Protein AF-A0A7C3BUX9-F1 (afdb_monomer_lite)

Secondary structure (DSSP, 8-state):
-PPP------PPPBPHHHHHHHHHHHHTT---HHHHHHHHHHHHHHHHHHHHHHTTEEE-TTT--EEEPPS-TT--EE-TTT--EE-HHHHHHHHTTTT----S---HHHHHHHHHGGG--SHHHHHHHHHHHHHHHHTTEETTEESSSS-THHHHBSS-HHHHHHHHHHGGG-TT--HHHHHHHHHHHHHHHHHH-THHHHHHHHHHHHHTS-HHHHHHHHHHHHTT-HHHHHHHHHHHHHHHHHHHTT-SS-HHHHHHHHHHHHHHHHHHS--

Structure (mmCIF, N/CA/C/O backbone):
data_AF-A0A7C3BUX9-F1
#
_entry.id   AF-A0A7C3BUX9-F1
#
loop_
_atom_site.group_PDB
_atom_site.id
_atom_site.type_symbol
_atom_site.label_atom_id
_atom_site.label_alt_id
_atom_site.label_comp_id
_atom_site.label_asym_id
_atom_site.label_entity_id
_atom_site.label_seq_id
_atom_site.pdbx_PDB_ins_code
_atom_site.Cartn_x
_atom_site.Cartn_y
_atom_site.Cartn_z
_atom_site.occupancy
_atom_site.B_iso_or_equiv
_atom_site.auth_seq_id
_atom_site.auth_comp_id
_atom_site.auth_asym_id
_atom_site.auth_atom_id
_atom_site.pdbx_PDB_model_num
ATOM 1 N N . MET A 1 1 ? 2.906 4.512 38.603 1.00 35.94 1 MET A N 1
ATOM 2 C CA . MET A 1 1 ? 3.157 3.652 37.431 1.00 35.94 1 MET A CA 1
ATOM 3 C C . MET A 1 1 ? 2.003 3.899 36.485 1.00 35.94 1 MET A C 1
ATOM 5 O O . MET A 1 1 ? 0.894 3.512 36.812 1.00 35.94 1 MET A O 1
ATOM 9 N N . THR A 1 2 ? 2.212 4.679 35.429 1.00 40.25 2 THR A N 1
ATOM 10 C CA . THR A 1 2 ? 1.206 4.857 34.376 1.00 40.25 2 THR A CA 1
ATOM 11 C C . THR A 1 2 ? 1.086 3.532 33.636 1.00 40.25 2 THR A C 1
ATOM 13 O O . THR A 1 2 ? 2.095 3.037 33.130 1.00 40.25 2 THR A O 1
ATOM 16 N N . GLU A 1 3 ? -0.102 2.927 33.650 1.00 43.47 3 GLU A N 1
ATOM 17 C CA . GLU A 1 3 ? -0.406 1.779 32.793 1.00 43.47 3 GLU A CA 1
ATOM 18 C C . GLU A 1 3 ? -0.038 2.124 31.344 1.00 43.47 3 GLU A C 1
ATOM 20 O O . GLU A 1 3 ? -0.238 3.270 30.925 1.00 43.47 3 GLU A O 1
ATOM 25 N N . PRO A 1 4 ? 0.566 1.189 30.591 1.00 51.38 4 PRO A N 1
ATOM 26 C CA . PRO A 1 4 ? 0.885 1.431 29.197 1.00 51.38 4 PRO A CA 1
ATOM 27 C C . PRO A 1 4 ? -0.418 1.718 28.454 1.00 51.38 4 PRO A C 1
ATOM 29 O O . PRO A 1 4 ? -1.304 0.875 28.387 1.00 51.38 4 PRO A O 1
ATOM 32 N N . GLU A 1 5 ? -0.540 2.927 27.916 1.00 62.69 5 GLU A N 1
ATOM 33 C CA . GLU A 1 5 ? -1.679 3.324 27.101 1.00 62.69 5 GLU A CA 1
ATOM 34 C C . GLU A 1 5 ? -1.642 2.475 25.821 1.00 62.69 5 GLU A C 1
ATOM 36 O O . GLU A 1 5 ? -0.780 2.657 24.954 1.00 62.69 5 GLU A O 1
ATOM 41 N N . ILE A 1 6 ? -2.506 1.462 25.737 1.00 64.94 6 ILE A N 1
ATOM 42 C CA . ILE A 1 6 ? -2.524 0.528 24.613 1.00 64.94 6 ILE A CA 1
ATOM 43 C C . ILE A 1 6 ? -2.993 1.267 23.364 1.00 64.94 6 ILE A C 1
ATOM 45 O O . ILE A 1 6 ? -4.178 1.501 23.125 1.00 64.94 6 ILE A O 1
ATOM 49 N N . GLN A 1 7 ? -2.015 1.671 22.559 1.00 78.88 7 GLN A N 1
ATOM 50 C CA . GLN A 1 7 ? -2.241 2.465 21.369 1.00 78.88 7 GLN A CA 1
ATOM 51 C C . GLN A 1 7 ? -2.527 1.558 20.173 1.00 78.88 7 GLN A C 1
ATOM 53 O O . GLN A 1 7 ? -1.701 0.729 19.790 1.00 78.88 7 GLN A O 1
ATOM 58 N N . ILE A 1 8 ? -3.674 1.763 19.527 1.00 85.62 8 ILE A N 1
ATOM 59 C CA . ILE A 1 8 ? -3.989 1.137 18.240 1.00 85.62 8 ILE A CA 1
ATOM 60 C C . ILE A 1 8 ? -2.965 1.619 17.207 1.00 85.62 8 ILE A C 1
ATOM 62 O O . ILE A 1 8 ? -2.910 2.807 16.856 1.00 85.62 8 ILE A O 1
ATOM 66 N N . LYS A 1 9 ? -2.132 0.691 16.732 1.00 88.25 9 LYS A N 1
ATOM 67 C CA . LYS A 1 9 ? -1.099 0.951 15.729 1.00 88.25 9 LYS A CA 1
ATOM 68 C C . LYS A 1 9 ? -1.607 0.563 14.350 1.00 88.25 9 LYS A C 1
ATOM 70 O O . LYS A 1 9 ? -2.232 -0.474 14.177 1.00 88.25 9 LYS A O 1
ATOM 75 N N . TRP A 1 10 ? -1.294 1.413 13.382 1.00 91.56 10 TRP A N 1
ATOM 76 C CA . TRP A 1 10 ? -1.581 1.185 11.974 1.00 91.56 10 TRP A CA 1
ATOM 77 C C . TRP A 1 10 ? -0.274 1.218 11.199 1.00 91.56 10 TRP A C 1
ATOM 79 O O . TRP A 1 10 ? 0.634 1.976 11.556 1.00 91.56 10 TRP A O 1
ATOM 89 N N . SER A 1 11 ? -0.202 0.436 10.133 1.00 94.38 11 SER A N 1
ATOM 90 C CA . SER A 1 11 ? 0.982 0.304 9.293 1.00 94.38 11 SER A CA 1
ATOM 91 C C . SER A 1 11 ? 1.332 1.647 8.655 1.00 94.38 11 SER A C 1
ATOM 93 O O . SER A 1 11 ? 0.427 2.322 8.145 1.00 94.38 11 SER A O 1
ATOM 95 N N . PRO A 1 12 ? 2.604 2.081 8.682 1.00 94.88 12 PRO A N 1
ATOM 96 C CA . PRO A 1 12 ? 3.005 3.326 8.044 1.00 94.88 12 PRO A CA 1
ATOM 97 C C . PRO A 1 12 ? 2.880 3.226 6.518 1.00 94.88 12 PRO A C 1
ATOM 99 O O . PRO A 1 12 ? 2.704 2.151 5.945 1.00 94.88 12 PRO A O 1
ATOM 102 N N . ARG A 1 13 ? 2.958 4.381 5.857 1.00 94.94 13 ARG A N 1
ATOM 103 C CA . ARG A 1 13 ? 3.135 4.445 4.403 1.00 94.94 13 ARG A CA 1
ATOM 104 C C . ARG A 1 13 ? 4.607 4.196 4.077 1.00 94.94 13 ARG A C 1
ATOM 106 O O . ARG A 1 13 ? 5.468 4.444 4.914 1.00 94.94 13 ARG A O 1
ATOM 113 N N . VAL A 1 14 ? 4.888 3.724 2.871 1.00 95.81 14 VAL A N 1
ATOM 114 C CA . VAL A 1 14 ? 6.261 3.534 2.392 1.00 95.81 14 VAL A CA 1
ATOM 115 C C . VAL A 1 14 ? 6.801 4.872 1.896 1.00 95.81 14 VAL A C 1
ATOM 117 O O . VAL A 1 14 ? 6.093 5.615 1.207 1.00 95.81 14 VAL A O 1
ATOM 120 N N . SER A 1 15 ? 8.042 5.198 2.255 1.00 95.31 15 SER A N 1
ATOM 121 C CA . SER A 1 15 ? 8.682 6.429 1.794 1.00 95.31 15 SER A CA 1
ATOM 122 C C . SER A 1 15 ? 8.943 6.388 0.285 1.00 95.31 15 SER A C 1
ATOM 124 O O . SER A 1 15 ? 9.145 5.326 -0.312 1.00 95.31 15 SER A O 1
ATOM 126 N N . ARG A 1 16 ? 8.936 7.560 -0.355 1.00 92.06 16 ARG A N 1
ATOM 127 C CA . ARG A 1 16 ? 9.182 7.676 -1.805 1.00 92.06 16 ARG A CA 1
ATOM 128 C C . ARG A 1 16 ? 10.616 7.294 -2.147 1.00 92.06 16 ARG A C 1
ATOM 130 O O . ARG A 1 16 ? 10.856 6.650 -3.159 1.00 92.06 16 ARG A O 1
ATOM 137 N N . GLU A 1 17 ? 11.542 7.649 -1.267 1.00 90.75 17 GLU A N 1
ATOM 138 C CA . GLU A 1 17 ? 12.968 7.365 -1.368 1.00 90.75 17 GLU A CA 1
ATOM 139 C C . GLU A 1 17 ? 13.215 5.853 -1.385 1.00 90.75 17 GLU A C 1
ATOM 141 O O . GLU A 1 17 ? 13.969 5.369 -2.222 1.00 90.75 17 GLU A O 1
ATOM 146 N N . LYS A 1 18 ? 12.498 5.094 -0.543 1.00 94.31 18 LYS A N 1
ATOM 147 C CA . LYS A 1 18 ? 12.599 3.631 -0.491 1.00 94.31 18 LYS A CA 1
ATOM 148 C C . LYS A 1 18 ? 12.063 2.960 -1.755 1.00 94.31 18 LYS A C 1
ATOM 150 O O . LYS A 1 18 ? 12.672 2.029 -2.271 1.00 94.31 18 LYS A O 1
ATOM 155 N N . ILE A 1 19 ? 10.941 3.451 -2.282 1.00 92.19 19 ILE A N 1
ATOM 156 C CA . ILE A 1 19 ? 10.395 2.964 -3.558 1.00 92.19 19 ILE A CA 1
ATOM 157 C C . ILE A 1 19 ? 11.354 3.302 -4.707 1.00 92.19 19 ILE A C 1
ATOM 159 O O . ILE A 1 19 ? 11.589 2.466 -5.571 1.00 92.19 19 ILE A O 1
ATOM 163 N N . LEU A 1 20 ? 11.939 4.501 -4.723 1.00 88.25 20 LEU A N 1
ATOM 164 C CA . LEU A 1 20 ? 12.910 4.881 -5.748 1.00 88.25 20 LEU A CA 1
ATOM 165 C C . LEU A 1 20 ? 14.159 3.992 -5.703 1.00 88.25 20 LEU A C 1
ATOM 167 O O . LEU A 1 20 ? 14.583 3.483 -6.738 1.00 88.25 20 LEU A O 1
ATOM 171 N N . GLU A 1 21 ? 14.716 3.774 -4.510 1.00 89.94 21 GLU A N 1
ATOM 172 C CA . GLU A 1 21 ? 15.868 2.898 -4.294 1.00 89.94 21 GLU A CA 1
ATOM 173 C C . GLU A 1 21 ? 15.598 1.478 -4.806 1.00 89.94 21 GLU A C 1
ATOM 175 O O . GLU A 1 21 ? 16.424 0.914 -5.527 1.00 89.94 21 GLU A O 1
ATOM 180 N N . LEU A 1 22 ? 14.418 0.935 -4.494 1.00 92.06 22 LEU A N 1
ATOM 181 C CA . LEU A 1 22 ? 13.973 -0.376 -4.956 1.00 92.06 22 LEU A CA 1
ATOM 182 C C . LEU A 1 22 ? 14.008 -0.477 -6.486 1.00 92.06 22 LEU A C 1
ATOM 184 O O . LEU A 1 22 ? 14.603 -1.402 -7.038 1.00 92.06 22 LEU A O 1
ATOM 188 N N . TYR A 1 23 ? 13.396 0.487 -7.176 1.00 87.25 23 TYR A N 1
ATOM 189 C CA . TYR A 1 23 ? 13.326 0.485 -8.638 1.00 87.25 23 TYR A CA 1
ATOM 190 C C . TYR A 1 23 ? 14.708 0.680 -9.278 1.00 87.25 23 TYR A C 1
ATOM 192 O O . TYR A 1 23 ? 15.020 0.006 -10.258 1.00 87.25 23 TYR A O 1
ATOM 200 N N . ILE A 1 24 ? 15.557 1.542 -8.708 1.00 84.19 24 ILE A N 1
ATOM 201 C CA . ILE A 1 24 ? 16.941 1.743 -9.160 1.00 84.19 24 ILE A CA 1
ATOM 202 C C . ILE A 1 24 ? 17.746 0.442 -9.062 1.00 84.19 24 ILE A C 1
ATOM 204 O O . ILE A 1 24 ? 18.379 0.034 -10.039 1.00 84.19 24 ILE A O 1
ATOM 208 N N . LYS A 1 25 ? 17.706 -0.229 -7.903 1.00 85.88 25 LYS A N 1
ATOM 209 C CA . LYS A 1 25 ? 18.433 -1.485 -7.677 1.00 85.88 25 LYS A CA 1
ATOM 210 C C . LYS A 1 25 ? 17.990 -2.559 -8.669 1.00 85.88 25 LYS A C 1
ATOM 212 O O . LYS A 1 25 ? 18.836 -3.102 -9.381 1.00 85.88 25 LYS A O 1
ATOM 217 N N . VAL A 1 26 ? 16.683 -2.771 -8.818 1.00 83.88 26 VAL A N 1
ATOM 218 C CA . VAL A 1 26 ? 16.142 -3.774 -9.750 1.00 83.88 26 VAL A CA 1
ATOM 219 C C . VAL A 1 26 ? 16.500 -3.459 -11.206 1.00 83.88 26 VAL A C 1
ATOM 221 O O . VAL A 1 26 ? 16.911 -4.364 -11.933 1.00 83.88 26 VAL A O 1
ATOM 224 N N . ALA A 1 27 ? 16.414 -2.194 -11.635 1.00 79.69 27 ALA A N 1
ATOM 225 C CA . ALA A 1 27 ? 16.785 -1.793 -12.996 1.00 79.69 27 ALA A CA 1
ATOM 226 C C . ALA A 1 27 ? 18.275 -2.028 -13.288 1.00 79.69 27 ALA A C 1
ATOM 228 O O . ALA A 1 27 ? 18.619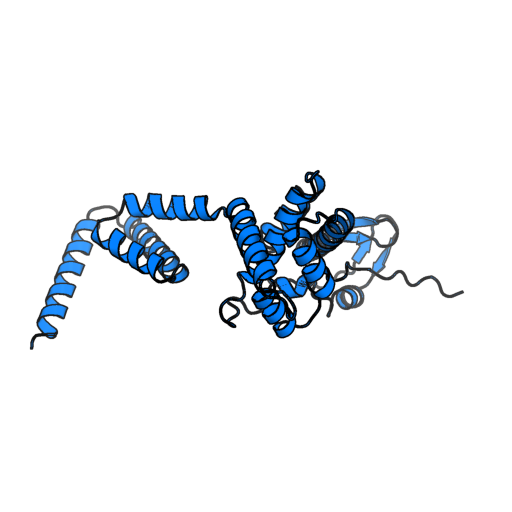 -2.503 -14.366 1.00 79.69 27 ALA A O 1
ATOM 229 N N . SER A 1 28 ? 19.146 -1.798 -12.301 1.00 80.50 28 SER A N 1
ATOM 230 C CA . SER A 1 28 ? 20.584 -2.091 -12.400 1.00 80.50 28 SER A CA 1
ATOM 231 C C . SER A 1 28 ? 20.941 -3.589 -12.364 1.00 80.50 28 SER A C 1
ATOM 233 O O . SER A 1 28 ? 22.119 -3.944 -12.355 1.00 80.50 28 SER A O 1
ATOM 235 N N . GLY A 1 29 ? 19.947 -4.485 -12.320 1.00 80.44 29 GLY A N 1
ATOM 236 C CA . GLY A 1 29 ? 20.147 -5.933 -12.205 1.00 80.44 29 GLY A CA 1
ATOM 237 C C . GLY A 1 29 ? 20.461 -6.415 -10.785 1.00 80.44 29 GLY A C 1
ATOM 238 O O . GLY A 1 29 ? 20.717 -7.604 -10.589 1.00 80.44 29 GLY A O 1
ATOM 239 N N . ASN A 1 30 ? 20.421 -5.523 -9.791 1.00 84.69 30 ASN A N 1
ATOM 240 C CA . ASN A 1 30 ? 20.600 -5.862 -8.387 1.00 84.69 30 ASN A CA 1
ATOM 241 C C . ASN A 1 30 ? 19.245 -6.209 -7.745 1.00 84.69 30 ASN A C 1
ATOM 243 O O . ASN A 1 30 ? 18.454 -5.329 -7.403 1.00 84.69 30 ASN A O 1
ATOM 247 N N . ASN A 1 31 ? 18.979 -7.504 -7.573 1.00 82.81 31 ASN A N 1
ATOM 248 C CA . ASN A 1 31 ? 17.782 -7.990 -6.884 1.00 82.81 31 ASN A CA 1
ATOM 249 C C . ASN A 1 31 ? 18.019 -8.004 -5.369 1.00 82.81 31 ASN A C 1
ATOM 251 O O . ASN A 1 31 ? 18.244 -9.061 -4.787 1.00 82.81 31 ASN A O 1
ATOM 255 N N . ASP A 1 32 ? 17.988 -6.828 -4.747 1.00 93.31 32 ASP A N 1
ATOM 256 C CA . ASP A 1 32 ? 18.071 -6.684 -3.291 1.00 93.31 32 ASP A CA 1
ATOM 257 C C . ASP A 1 32 ? 16.823 -7.289 -2.627 1.00 93.31 32 ASP A C 1
ATOM 259 O O . ASP A 1 32 ? 15.781 -6.643 -2.506 1.00 93.31 32 ASP A O 1
ATOM 263 N N . GLU A 1 33 ? 16.913 -8.573 -2.270 1.00 95.06 33 GLU A N 1
ATOM 264 C CA . GLU A 1 33 ? 15.787 -9.349 -1.743 1.00 95.06 33 GLU A CA 1
ATOM 265 C C . GLU A 1 33 ? 15.262 -8.782 -0.423 1.00 95.06 33 GLU A C 1
ATOM 267 O O . GLU A 1 33 ? 14.056 -8.801 -0.193 1.00 95.06 33 GLU A O 1
ATOM 272 N N . GLU A 1 34 ? 16.142 -8.234 0.418 1.00 96.44 34 GLU A N 1
ATOM 273 C CA . GLU A 1 34 ? 15.760 -7.642 1.700 1.00 96.44 34 GLU A CA 1
ATOM 274 C C . GLU A 1 34 ? 14.913 -6.386 1.482 1.00 96.44 34 GLU A C 1
ATOM 276 O O . GLU A 1 34 ? 13.839 -6.252 2.071 1.00 96.44 34 GLU A O 1
ATOM 281 N N . LEU A 1 35 ? 15.341 -5.501 0.577 1.00 96.56 35 LEU A N 1
ATOM 282 C CA . LEU A 1 35 ? 14.578 -4.301 0.239 1.00 96.56 35 LEU A CA 1
ATOM 283 C C . LEU A 1 35 ? 13.238 -4.639 -0.436 1.00 96.56 35 LEU A C 1
ATOM 285 O O . LEU A 1 35 ? 12.218 -4.010 -0.139 1.00 96.56 35 LEU A O 1
ATOM 289 N N . ILE A 1 36 ? 13.225 -5.639 -1.325 1.00 96.12 36 ILE A N 1
ATOM 290 C CA . ILE A 1 36 ? 11.998 -6.139 -1.964 1.00 96.12 36 ILE A CA 1
ATOM 291 C C . ILE A 1 36 ? 11.025 -6.653 -0.900 1.00 96.12 36 ILE A C 1
ATOM 293 O O . ILE A 1 36 ? 9.847 -6.288 -0.913 1.00 96.12 36 ILE A O 1
ATOM 297 N N . ASP A 1 37 ? 11.508 -7.463 0.038 1.00 96.94 37 ASP A N 1
ATOM 298 C CA . ASP A 1 37 ? 10.696 -8.054 1.099 1.00 96.94 37 ASP A CA 1
ATOM 299 C C . ASP A 1 37 ? 10.186 -7.009 2.081 1.00 96.94 37 ASP A C 1
ATOM 301 O O . ASP A 1 37 ? 9.030 -7.078 2.510 1.00 96.94 37 ASP A O 1
ATOM 305 N N . GLU A 1 38 ? 11.004 -6.008 2.395 1.00 97.44 38 GLU A N 1
ATOM 306 C CA . GLU A 1 38 ? 10.606 -4.899 3.246 1.00 97.44 38 GLU A CA 1
ATOM 307 C C . GLU A 1 38 ? 9.463 -4.096 2.609 1.00 97.44 38 GLU A C 1
ATOM 309 O O . GLU A 1 38 ? 8.425 -3.877 3.243 1.00 97.44 38 GLU A O 1
ATOM 314 N N . VAL A 1 39 ? 9.611 -3.690 1.342 1.00 96.75 39 VAL A N 1
ATOM 315 C CA . VAL A 1 39 ? 8.579 -2.918 0.632 1.00 96.75 39 VAL A CA 1
ATOM 316 C C . VAL A 1 39 ? 7.316 -3.752 0.427 1.00 96.75 39 VAL A C 1
ATOM 318 O O . VAL A 1 39 ? 6.213 -3.258 0.681 1.00 96.75 39 VAL A O 1
ATOM 321 N N . ALA A 1 40 ? 7.455 -5.022 0.037 1.00 96.56 40 ALA A N 1
ATOM 322 C CA . ALA A 1 40 ? 6.328 -5.937 -0.112 1.00 96.56 40 ALA A CA 1
ATOM 323 C C . ALA A 1 40 ? 5.552 -6.094 1.201 1.00 96.56 40 ALA A C 1
ATOM 325 O O . ALA A 1 40 ? 4.327 -5.965 1.218 1.00 96.56 40 ALA A O 1
ATOM 326 N N . SER A 1 41 ? 6.261 -6.312 2.311 1.00 97.00 41 SER A N 1
ATOM 327 C CA . SER A 1 41 ? 5.661 -6.459 3.640 1.00 97.00 41 SER A CA 1
ATOM 328 C C . SER A 1 41 ? 4.967 -5.175 4.089 1.00 97.00 41 SER A C 1
ATOM 330 O O . SER A 1 41 ? 3.864 -5.219 4.637 1.00 97.00 41 SER A O 1
ATOM 332 N N . ALA A 1 42 ? 5.567 -4.013 3.828 1.00 97.00 42 ALA A N 1
ATOM 333 C CA . ALA A 1 42 ? 4.959 -2.731 4.160 1.00 97.00 42 ALA A CA 1
ATOM 334 C C . ALA A 1 42 ? 3.659 -2.495 3.370 1.00 97.00 42 ALA A C 1
ATOM 336 O O . ALA A 1 42 ? 2.640 -2.129 3.960 1.00 97.00 42 ALA A O 1
ATOM 337 N N . PHE A 1 43 ? 3.650 -2.776 2.063 1.00 95.56 43 PHE A N 1
ATOM 338 C CA . PHE A 1 43 ? 2.434 -2.719 1.246 1.00 95.56 43 PHE A CA 1
ATOM 339 C C . PHE A 1 43 ? 1.390 -3.756 1.660 1.00 95.56 43 PHE A C 1
ATOM 341 O O . PHE A 1 43 ? 0.206 -3.423 1.706 1.00 95.56 43 PHE A O 1
ATOM 348 N N . TYR A 1 44 ? 1.803 -4.969 2.028 1.00 96.19 44 TYR A N 1
ATOM 349 C CA . TYR A 1 44 ? 0.909 -6.021 2.514 1.00 96.19 44 TYR A CA 1
ATOM 350 C C . TYR A 1 44 ? 0.182 -5.601 3.787 1.00 96.19 44 TYR A C 1
ATOM 352 O O . TYR A 1 44 ? -1.049 -5.652 3.862 1.00 96.19 44 TYR A O 1
ATOM 360 N N . ASN A 1 45 ? 0.943 -5.142 4.782 1.00 95.19 45 ASN A N 1
ATOM 361 C CA . ASN A 1 45 ? 0.403 -4.692 6.059 1.00 95.19 45 ASN A CA 1
ATOM 362 C C . ASN A 1 45 ? -0.548 -3.510 5.844 1.00 95.19 45 ASN A C 1
ATOM 364 O O . ASN A 1 45 ? -1.635 -3.449 6.420 1.00 95.19 45 ASN A O 1
ATOM 368 N N . ARG A 1 46 ? -0.192 -2.615 4.918 1.00 93.75 46 ARG A N 1
ATOM 369 C CA . ARG A 1 46 ? -1.030 -1.478 4.565 1.00 93.75 46 ARG A CA 1
ATOM 370 C C . ARG A 1 46 ? -2.326 -1.874 3.855 1.00 93.75 46 ARG A C 1
ATOM 372 O O . ARG A 1 46 ? -3.381 -1.365 4.222 1.00 93.75 46 ARG A O 1
ATOM 379 N N . CYS A 1 47 ? -2.274 -2.786 2.885 1.00 92.12 47 CYS A N 1
ATOM 380 C CA . CYS A 1 47 ? -3.469 -3.340 2.241 1.00 92.12 47 CYS A CA 1
ATOM 381 C C . CYS A 1 47 ? -4.373 -4.022 3.269 1.00 92.12 47 CYS A C 1
ATOM 383 O O . CYS A 1 47 ? -5.581 -3.797 3.273 1.00 92.12 47 CYS A O 1
ATOM 385 N N . SER A 1 48 ? -3.780 -4.800 4.175 1.00 91.88 48 SER A N 1
ATOM 386 C CA . SER A 1 48 ? -4.497 -5.500 5.239 1.00 91.88 48 SER A CA 1
ATOM 387 C C . SER A 1 48 ? -5.242 -4.529 6.156 1.00 91.88 48 SER A C 1
ATOM 389 O O . SER A 1 48 ? -6.414 -4.752 6.452 1.00 91.88 48 SER A O 1
ATOM 391 N N . ASP A 1 49 ? -4.610 -3.422 6.555 1.00 91.44 49 ASP A N 1
ATOM 392 C CA . ASP A 1 49 ? -5.252 -2.382 7.368 1.00 91.44 49 ASP A CA 1
ATOM 393 C C . ASP A 1 49 ? -6.419 -1.705 6.641 1.00 91.44 49 ASP A C 1
ATOM 395 O O . ASP A 1 49 ? -7.479 -1.487 7.230 1.00 91.44 49 ASP A O 1
ATOM 399 N N . LEU A 1 50 ? -6.252 -1.399 5.352 1.00 89.12 50 LEU A N 1
ATOM 400 C CA . LEU A 1 50 ? -7.308 -0.799 4.536 1.00 89.12 50 LEU A CA 1
ATOM 401 C C . LEU A 1 50 ? -8.509 -1.750 4.395 1.00 89.12 50 LEU A C 1
ATOM 403 O O . LEU A 1 50 ? -9.645 -1.329 4.622 1.00 89.12 50 LEU A O 1
ATOM 407 N N . ILE A 1 51 ? -8.259 -3.033 4.099 1.00 88.44 51 ILE A N 1
ATOM 408 C CA . ILE A 1 51 ? -9.282 -4.090 4.017 1.00 88.44 51 ILE A CA 1
ATOM 409 C C . ILE A 1 51 ? -10.009 -4.243 5.349 1.00 88.44 51 ILE A C 1
ATOM 411 O O . ILE A 1 51 ? -11.238 -4.231 5.380 1.00 88.44 51 ILE A O 1
ATOM 415 N N . ARG A 1 52 ? -9.268 -4.315 6.457 1.00 88.25 52 ARG A N 1
ATOM 416 C CA . ARG A 1 52 ? -9.824 -4.389 7.813 1.00 88.25 52 ARG A CA 1
ATOM 417 C C . ARG A 1 52 ? -10.784 -3.241 8.103 1.00 88.25 52 ARG A C 1
ATOM 419 O O . ARG A 1 52 ? -11.906 -3.478 8.543 1.00 88.25 52 ARG A O 1
ATOM 426 N N . ILE A 1 53 ? -10.390 -2.006 7.798 1.00 86.94 53 ILE A N 1
ATOM 427 C CA . ILE A 1 53 ? -11.231 -0.825 8.032 1.00 86.94 53 ILE A CA 1
ATOM 428 C C . ILE A 1 53 ? -12.481 -0.842 7.148 1.00 86.94 53 ILE A C 1
ATOM 430 O O . ILE A 1 53 ? -13.578 -0.597 7.654 1.00 86.94 53 ILE A O 1
ATOM 434 N N . ALA A 1 54 ? -12.344 -1.153 5.858 1.00 84.56 54 ALA A N 1
ATOM 435 C CA . ALA A 1 54 ? -13.479 -1.193 4.936 1.00 84.56 54 ALA A CA 1
ATOM 436 C C . ALA A 1 54 ? -14.489 -2.293 5.294 1.00 84.56 54 ALA A C 1
ATOM 438 O O . ALA A 1 54 ? -15.696 -2.071 5.252 1.00 84.56 54 ALA A O 1
ATOM 439 N N . GLU A 1 55 ? -13.998 -3.463 5.707 1.00 85.69 55 GLU A N 1
ATOM 440 C CA . GLU A 1 55 ? -14.819 -4.601 6.131 1.00 85.69 55 GLU A CA 1
ATOM 441 C C . GLU A 1 55 ? -15.267 -4.509 7.595 1.00 85.69 55 GLU A C 1
ATOM 443 O O . GLU A 1 55 ? -15.947 -5.412 8.089 1.00 85.69 55 GLU A O 1
ATOM 448 N N . ARG A 1 56 ? -14.875 -3.440 8.303 1.00 85.44 56 ARG A N 1
ATOM 449 C CA . ARG A 1 56 ? -15.130 -3.240 9.737 1.00 85.44 56 ARG A CA 1
ATOM 450 C C . ARG A 1 56 ? -14.661 -4.420 10.592 1.00 85.44 56 ARG A C 1
ATOM 452 O O . ARG A 1 56 ? -15.299 -4.768 11.586 1.00 85.44 56 ARG A O 1
ATOM 459 N N . ARG A 1 57 ? -13.559 -5.052 10.186 1.00 87.75 57 ARG A N 1
ATOM 460 C CA . ARG A 1 57 ? -12.851 -6.086 10.941 1.00 87.75 57 ARG A CA 1
ATOM 461 C C . ARG A 1 57 ? -11.731 -5.431 11.726 1.00 87.75 57 ARG A C 1
ATOM 463 O O . ARG A 1 57 ? -10.809 -4.874 11.141 1.00 87.75 57 ARG A O 1
ATOM 470 N N . PHE A 1 58 ? -11.797 -5.515 13.044 1.00 86.50 58 PHE A N 1
ATOM 471 C CA . PHE A 1 58 ? -10.810 -4.910 13.927 1.00 86.50 58 PHE A CA 1
ATOM 472 C C . PHE A 1 58 ? -10.164 -5.980 14.792 1.00 86.50 58 PHE A C 1
ATOM 474 O O . PHE A 1 58 ? -10.835 -6.906 15.238 1.00 86.50 58 PHE A O 1
ATOM 481 N N . ALA A 1 59 ? -8.859 -5.852 15.012 1.00 87.81 59 ALA A N 1
ATOM 482 C CA . ALA A 1 59 ? -8.123 -6.709 15.925 1.00 87.81 59 ALA A CA 1
ATOM 483 C C . ALA A 1 59 ? -8.044 -6.031 17.294 1.00 87.81 59 ALA A C 1
ATOM 485 O O . ALA A 1 59 ? -7.663 -4.862 17.395 1.00 87.81 59 ALA A O 1
ATOM 486 N N . CYS A 1 60 ? -8.385 -6.767 18.347 1.00 88.56 60 CYS A N 1
ATOM 487 C CA . CYS A 1 60 ? -8.179 -6.312 19.713 1.00 88.56 60 CYS A CA 1
ATOM 488 C C . CYS A 1 60 ? -6.677 -6.077 19.958 1.00 88.56 60 CYS A C 1
ATOM 490 O O . CYS A 1 60 ? -5.887 -6.991 19.717 1.00 88.56 60 CYS A O 1
ATOM 492 N N . PRO A 1 61 ? -6.248 -4.916 20.476 1.00 89.00 61 PRO A N 1
ATOM 493 C CA . PRO A 1 61 ? -4.827 -4.661 20.684 1.00 89.00 61 PRO A CA 1
ATOM 494 C C . PRO A 1 61 ? -4.234 -5.473 21.851 1.00 89.00 61 PRO A C 1
ATOM 496 O O . PRO A 1 61 ? -3.036 -5.721 21.844 1.00 89.00 61 PRO A O 1
ATOM 499 N N . GLU A 1 62 ? -5.067 -5.939 22.794 1.00 89.81 62 GLU A N 1
ATOM 500 C CA . GLU A 1 62 ? -4.654 -6.818 23.906 1.00 89.81 62 GLU A CA 1
ATOM 501 C C . GLU A 1 62 ? -4.440 -8.279 23.499 1.00 89.81 62 GLU A C 1
ATOM 503 O O . GLU A 1 62 ? -3.393 -8.868 23.735 1.00 89.81 62 GLU A O 1
ATOM 508 N N . CYS A 1 63 ? -5.482 -8.905 22.944 1.00 90.62 63 CYS A N 1
ATOM 509 C CA . CYS A 1 63 ? -5.533 -10.356 22.751 1.00 90.62 63 CYS A CA 1
ATOM 510 C C . CYS A 1 63 ? -5.539 -10.776 21.280 1.00 90.62 63 CYS A C 1
ATOM 512 O O . CYS A 1 63 ? -5.679 -11.966 20.991 1.00 90.62 63 CYS A O 1
ATOM 514 N N . HIS A 1 64 ? -5.440 -9.803 20.369 1.00 89.31 64 HIS A N 1
ATOM 515 C CA . HIS A 1 64 ? -5.408 -9.974 18.914 1.00 89.31 64 HIS A CA 1
ATOM 516 C C . HIS A 1 64 ? -6.623 -10.679 18.303 1.00 89.31 64 HIS A C 1
ATOM 518 O O . HIS A 1 64 ? -6.603 -11.020 17.124 1.00 89.31 64 HIS A O 1
ATOM 524 N N . GLU A 1 65 ? -7.700 -10.850 19.072 1.00 90.38 65 GLU A N 1
ATOM 525 C CA . GLU A 1 65 ? -8.956 -11.391 18.564 1.00 90.38 65 GLU A CA 1
ATOM 526 C C . GLU A 1 65 ? -9.536 -10.450 17.504 1.00 90.38 65 GLU A C 1
ATOM 528 O O . GLU A 1 65 ? -9.708 -9.254 17.764 1.00 90.38 65 GLU A O 1
ATOM 533 N N . GLU A 1 66 ? -9.829 -10.983 16.317 1.00 88.50 66 GLU A N 1
ATOM 534 C CA . GLU A 1 66 ? -10.524 -10.233 15.276 1.00 88.50 66 GLU A CA 1
ATOM 535 C C . GLU A 1 66 ? -12.034 -10.264 15.524 1.00 88.50 66 GLU A C 1
ATOM 537 O O . GLU A 1 66 ? -12.632 -11.315 15.747 1.00 88.50 66 GLU A O 1
ATOM 542 N N . PHE A 1 67 ? -12.676 -9.105 15.437 1.00 86.06 67 PHE A N 1
ATOM 543 C CA . PHE A 1 67 ? -14.121 -8.982 15.569 1.00 86.06 67 PHE A CA 1
ATOM 544 C C . PHE A 1 67 ? -14.684 -8.003 14.540 1.00 86.06 67 PHE A C 1
ATOM 546 O O . PHE A 1 67 ? -14.001 -7.094 14.061 1.00 86.06 67 PHE A O 1
ATOM 553 N N . ARG A 1 68 ? -15.950 -8.211 14.166 1.00 84.81 68 ARG A N 1
ATOM 554 C CA . ARG A 1 68 ? -16.675 -7.332 13.243 1.00 84.81 68 ARG A CA 1
ATOM 555 C C . ARG A 1 68 ? -17.462 -6.290 14.019 1.00 84.81 68 ARG A C 1
ATOM 557 O O . ARG A 1 68 ? -18.217 -6.636 14.925 1.00 84.81 68 ARG A O 1
ATOM 564 N N . HIS A 1 69 ? -17.328 -5.030 13.628 1.00 78.88 69 HIS A N 1
ATOM 565 C CA . HIS A 1 69 ? -18.144 -3.946 14.167 1.00 78.88 69 HIS A CA 1
ATOM 566 C C . HIS A 1 69 ? -19.423 -3.768 13.331 1.00 78.88 69 HIS A C 1
ATOM 568 O O . HIS A 1 69 ? -19.342 -3.692 12.100 1.00 78.88 69 HIS A O 1
ATOM 574 N N . PRO A 1 70 ? -20.612 -3.728 13.961 1.00 72.88 70 PRO A N 1
ATOM 575 C CA . PRO A 1 70 ? -21.884 -3.642 13.248 1.00 72.88 70 PRO A CA 1
ATOM 576 C C . PRO A 1 70 ? -22.046 -2.315 12.488 1.00 72.88 70 PRO A C 1
ATOM 578 O O . PRO A 1 70 ? -21.406 -1.307 12.775 1.00 72.88 70 PRO A O 1
ATOM 581 N N . HIS A 1 71 ? -22.968 -2.268 11.522 1.00 63.75 71 HIS A N 1
ATOM 582 C CA . HIS A 1 71 ? -23.252 -1.068 10.718 1.00 63.75 71 HIS A CA 1
ATOM 583 C C . HIS A 1 71 ? -23.910 0.103 11.484 1.00 63.75 71 HIS A C 1
ATOM 585 O O . HIS A 1 71 ? -24.475 1.003 10.868 1.00 63.75 71 HIS A O 1
ATOM 591 N N . GLN A 1 72 ? -23.824 0.130 12.816 1.00 66.19 72 GLN A N 1
ATOM 592 C CA . GLN A 1 72 ? -24.482 1.124 13.659 1.00 66.19 72 GLN A CA 1
ATOM 593 C C . GLN A 1 72 ? -23.514 2.259 14.041 1.00 66.19 72 GLN A C 1
ATOM 595 O O . GLN A 1 72 ? -22.495 2.017 14.692 1.00 66.19 72 GLN A O 1
ATOM 600 N N . PRO A 1 73 ? -23.792 3.507 13.626 1.00 53.78 73 PRO A N 1
ATOM 601 C CA . PRO A 1 73 ? -22.937 4.653 13.904 1.00 53.78 73 PRO A CA 1
ATOM 602 C C . PRO A 1 73 ? -23.133 5.142 15.344 1.00 53.78 73 PRO A C 1
ATOM 604 O O . PRO A 1 73 ? -23.794 6.148 15.553 1.00 53.78 73 PRO A O 1
ATOM 607 N N . SER A 1 74 ? -22.588 4.423 16.327 1.00 57.41 74 SER A N 1
ATOM 608 C CA . SER A 1 74 ? -22.376 4.897 17.715 1.00 57.41 74 SER A CA 1
ATOM 609 C C . SER A 1 74 ? -21.921 3.795 18.670 1.00 57.41 74 SER A C 1
ATOM 611 O O . SER A 1 74 ? -21.677 4.090 19.834 1.00 57.41 74 SER A O 1
ATOM 613 N N . THR A 1 75 ? -21.881 2.528 18.251 1.00 71.06 75 THR A N 1
ATOM 614 C CA . THR A 1 75 ? -21.508 1.451 19.170 1.00 71.06 75 THR A CA 1
ATOM 615 C C . THR A 1 75 ? -20.011 1.488 19.431 1.00 71.06 75 THR A C 1
ATOM 617 O O . THR A 1 75 ? -19.212 1.555 18.496 1.00 71.06 75 THR A O 1
ATOM 620 N N . ASP A 1 76 ? -19.631 1.440 20.700 1.00 83.56 76 ASP A N 1
ATOM 621 C CA . ASP A 1 76 ? -18.241 1.287 21.102 1.00 83.56 76 ASP A CA 1
ATOM 622 C C . ASP A 1 76 ? -17.659 -0.025 20.560 1.00 83.56 76 ASP A C 1
ATOM 624 O O . ASP A 1 76 ? -18.381 -0.976 20.238 1.00 83.56 76 ASP A O 1
ATOM 628 N N . LEU A 1 77 ? -16.338 -0.081 20.438 1.00 86.12 77 LEU A N 1
ATOM 629 C CA . LEU A 1 77 ? -15.640 -1.318 20.114 1.00 86.12 77 LEU A CA 1
ATOM 630 C C . LEU A 1 77 ? -15.399 -2.065 21.418 1.00 86.12 77 LEU A C 1
ATOM 632 O O . LEU A 1 77 ? -14.668 -1.576 22.271 1.00 86.12 77 LEU A O 1
ATOM 636 N N . LEU A 1 78 ? -16.009 -3.240 21.555 1.00 88.56 78 LEU A N 1
ATOM 637 C CA . LEU A 1 78 ? -15.850 -4.125 22.704 1.00 88.56 78 LEU A CA 1
ATOM 638 C C . LEU A 1 78 ? -15.303 -5.474 22.241 1.00 88.56 78 LEU A C 1
ATOM 640 O O . LEU A 1 78 ? -15.883 -6.135 21.379 1.00 88.56 78 LEU A O 1
ATOM 644 N N . CYS A 1 79 ? -14.203 -5.902 22.849 1.00 89.25 79 CYS A N 1
ATOM 645 C CA . CYS A 1 79 ? -13.665 -7.237 22.671 1.00 89.25 79 CYS A CA 1
ATOM 646 C C . CYS A 1 79 ? -14.349 -8.216 23.632 1.00 89.25 79 CYS A C 1
ATOM 648 O O . CYS A 1 79 ? -14.142 -8.161 24.844 1.00 89.25 79 CYS A O 1
ATOM 650 N N . ASN A 1 80 ? -15.092 -9.183 23.091 1.00 89.38 80 ASN A N 1
ATOM 651 C CA . ASN A 1 80 ? -15.793 -10.198 23.889 1.00 89.38 80 ASN A CA 1
ATOM 652 C C . ASN A 1 80 ? -14.857 -11.189 24.611 1.00 89.38 80 ASN A C 1
ATOM 654 O O . ASN A 1 80 ? -15.315 -11.941 25.466 1.00 89.38 80 ASN A O 1
ATOM 658 N N . LYS A 1 81 ? -13.564 -11.220 24.262 1.00 92.31 81 LYS A N 1
ATOM 659 C CA . LYS A 1 81 ? -12.587 -12.171 24.815 1.00 92.31 81 LYS A CA 1
ATOM 660 C C . LYS A 1 81 ? -11.875 -11.645 26.057 1.00 92.31 81 LYS A C 1
ATOM 662 O O . LYS A 1 81 ? -11.758 -12.367 27.038 1.00 92.31 81 LYS A O 1
ATOM 667 N N . CYS A 1 82 ? -11.376 -10.411 26.007 1.00 92.44 82 CYS A N 1
ATOM 668 C CA . CYS A 1 82 ? -10.585 -9.822 27.093 1.00 92.44 82 CYS A CA 1
ATOM 669 C C . CYS A 1 82 ? -11.231 -8.581 27.721 1.00 92.44 82 CYS A C 1
ATOM 671 O O . CYS A 1 82 ? -10.658 -8.004 28.638 1.00 92.44 82 CYS A O 1
ATOM 673 N N . GLY A 1 83 ? -12.392 -8.144 27.221 1.00 90.25 83 GLY A N 1
ATOM 674 C CA . GLY A 1 83 ? -13.105 -6.976 27.738 1.00 90.25 83 GLY A CA 1
ATOM 675 C C . GLY A 1 83 ? -12.518 -5.627 27.324 1.00 90.25 83 GLY A C 1
ATOM 676 O O . GLY A 1 83 ? -13.021 -4.604 27.778 1.00 90.25 83 GLY A O 1
ATOM 677 N N . TRP A 1 84 ? -11.486 -5.598 26.466 1.00 91.44 84 TRP A N 1
ATOM 678 C CA . TRP A 1 84 ? -10.947 -4.341 25.940 1.00 91.44 84 TRP A CA 1
ATOM 679 C C . TRP A 1 84 ? -12.052 -3.532 25.263 1.00 91.44 84 TRP A C 1
ATOM 681 O O . TRP A 1 84 ? -12.839 -4.075 24.482 1.00 91.44 84 TRP A O 1
ATOM 691 N N . HIS A 1 85 ? -12.091 -2.240 25.561 1.00 90.31 85 HIS A N 1
ATOM 692 C CA . HIS A 1 85 ? -13.130 -1.329 25.114 1.00 90.31 85 HIS A CA 1
ATOM 693 C C . HIS A 1 85 ? -12.523 0.002 24.681 1.00 90.31 85 HIS A C 1
ATOM 695 O O . HIS A 1 85 ? -11.582 0.499 25.299 1.00 90.31 85 HIS A O 1
ATOM 701 N N . VAL A 1 86 ? -13.069 0.577 23.612 1.00 89.62 86 VAL A N 1
ATOM 702 C CA . VAL A 1 86 ? -12.792 1.956 23.212 1.00 89.62 86 VAL A CA 1
ATOM 703 C C . VAL A 1 86 ? -14.033 2.562 22.571 1.00 89.62 86 VAL A C 1
ATOM 705 O O . VAL A 1 86 ? -14.723 1.913 21.778 1.00 89.62 86 VAL A O 1
ATOM 708 N N . ASP A 1 87 ? -14.309 3.827 22.875 1.00 87.94 87 ASP A N 1
ATOM 709 C CA . ASP A 1 87 ? -15.397 4.536 22.217 1.00 87.94 87 ASP A CA 1
ATOM 710 C C . ASP A 1 87 ? -15.075 4.815 20.740 1.00 87.94 87 ASP A C 1
ATOM 712 O O . ASP A 1 87 ? -13.916 4.965 20.328 1.00 87.94 87 ASP A O 1
ATOM 716 N N . TRP A 1 88 ? -16.119 4.909 19.914 1.00 85.50 88 TRP A N 1
ATOM 717 C CA . TRP A 1 88 ? -15.951 5.083 18.469 1.00 85.50 88 TRP A CA 1
ATOM 718 C C . TRP A 1 88 ? -15.183 6.360 18.096 1.00 85.50 88 TRP A C 1
ATOM 720 O O . TRP A 1 88 ? -14.436 6.371 17.116 1.00 85.50 88 TRP A O 1
ATOM 730 N N . LYS A 1 89 ? -15.333 7.449 18.860 1.00 85.81 89 LYS A N 1
ATOM 731 C CA . LYS A 1 89 ? -14.662 8.725 18.574 1.00 85.81 89 LYS A CA 1
ATOM 732 C C . LYS A 1 89 ? -13.160 8.605 18.823 1.00 85.81 89 LYS A C 1
ATOM 734 O O . LYS A 1 89 ? -12.374 9.040 17.975 1.00 85.81 89 LYS A O 1
ATOM 739 N N . THR A 1 90 ? -12.766 7.989 19.934 1.00 88.44 90 THR A N 1
ATOM 740 C CA . THR A 1 90 ? -11.367 7.692 20.252 1.00 88.44 90 THR A CA 1
ATOM 741 C C . THR A 1 90 ? -10.776 6.749 19.213 1.00 88.44 90 THR A C 1
ATOM 743 O O . THR A 1 90 ? -9.736 7.067 18.635 1.00 88.44 90 THR A O 1
ATOM 746 N N . PHE A 1 91 ? -11.477 5.674 18.850 1.00 87.81 91 PHE A N 1
ATOM 747 C CA . PHE A 1 91 ? -11.041 4.779 17.778 1.00 87.81 91 PHE A CA 1
ATOM 748 C C . PHE A 1 91 ? -10.845 5.503 16.440 1.00 87.81 91 PHE A C 1
ATOM 750 O O . PHE A 1 91 ? -9.779 5.412 15.827 1.00 87.81 91 PHE A O 1
ATOM 757 N N . TYR A 1 92 ? -11.839 6.275 16.000 1.00 85.88 92 TYR A N 1
ATOM 758 C CA . TYR A 1 92 ? -11.788 7.009 14.739 1.00 85.88 92 TYR A CA 1
ATOM 759 C C . TYR A 1 92 ? -10.638 8.021 14.709 1.00 85.88 92 TYR A C 1
ATOM 761 O O . TYR A 1 92 ? -10.017 8.226 13.664 1.00 85.88 92 TYR A O 1
ATOM 769 N N . SER A 1 93 ? -10.290 8.618 15.854 1.00 88.31 93 SER A N 1
ATOM 770 C CA . SER A 1 93 ? -9.125 9.501 15.963 1.00 88.31 93 SER A CA 1
ATOM 771 C C . SER A 1 93 ? -7.808 8.791 15.623 1.00 88.31 93 SER A C 1
ATOM 773 O O . SER A 1 93 ? -6.910 9.417 15.063 1.00 88.31 93 SER A O 1
ATOM 775 N N . THR A 1 94 ? -7.718 7.475 15.856 1.00 88.81 94 THR A N 1
ATOM 776 C CA . THR A 1 94 ? -6.533 6.676 15.509 1.00 88.81 94 THR A CA 1
ATOM 777 C C . THR A 1 94 ? -6.382 6.456 14.005 1.00 88.81 94 THR A C 1
ATOM 779 O O . THR A 1 94 ? -5.267 6.204 13.557 1.00 88.81 94 THR A O 1
ATOM 782 N N . ILE A 1 95 ? -7.472 6.561 13.234 1.00 87.56 95 ILE A N 1
ATOM 783 C CA . ILE A 1 95 ? -7.517 6.396 11.771 1.00 87.56 95 ILE A CA 1
ATOM 784 C C . ILE A 1 95 ? -7.404 7.756 11.070 1.00 87.56 95 ILE A C 1
ATOM 786 O O . ILE A 1 95 ? -6.773 7.890 10.014 1.00 87.56 95 ILE A O 1
ATOM 790 N N . LYS A 1 96 ? -8.037 8.783 11.645 1.00 86.19 96 LYS A N 1
ATOM 791 C CA . LYS A 1 96 ? -8.113 10.130 11.080 1.00 86.19 96 LYS A CA 1
ATOM 792 C C . LYS A 1 96 ? -6.714 10.668 10.767 1.00 86.19 96 LYS A C 1
ATOM 794 O O . LYS A 1 96 ? -5.795 10.590 11.571 1.00 86.19 96 LYS A O 1
ATOM 799 N N . GLY A 1 97 ? -6.551 11.223 9.566 1.00 83.56 97 GLY A N 1
ATOM 800 C CA . GLY A 1 97 ? -5.277 11.789 9.104 1.00 83.56 97 GLY A CA 1
ATOM 801 C C . GLY A 1 97 ? -4.245 10.757 8.634 1.00 83.56 97 GLY A C 1
ATOM 802 O O . GLY A 1 97 ? -3.337 11.123 7.893 1.00 83.56 97 GLY A O 1
ATOM 803 N N . LYS A 1 98 ? -4.421 9.464 8.940 1.00 87.31 98 LYS A N 1
ATOM 804 C CA . LYS A 1 98 ? -3.476 8.405 8.551 1.00 87.31 98 LYS A CA 1
ATOM 805 C C . LYS A 1 98 ? -3.666 7.872 7.140 1.00 87.31 98 LYS A C 1
ATOM 807 O O . LYS A 1 98 ? -3.008 6.904 6.800 1.00 87.31 98 LYS A O 1
ATOM 812 N N . GLN A 1 99 ? -4.534 8.463 6.313 1.00 86.56 99 GLN A N 1
ATOM 813 C CA . GLN A 1 99 ? -4.794 7.988 4.941 1.00 86.56 99 GLN A CA 1
ATOM 814 C C . GLN A 1 99 ? -5.306 6.534 4.907 1.00 86.56 99 GLN A C 1
ATOM 816 O O . GLN A 1 99 ? -4.911 5.742 4.060 1.00 86.56 99 GLN A O 1
ATOM 821 N N . LEU A 1 100 ? -6.141 6.171 5.879 1.00 85.62 100 LEU A N 1
ATOM 822 C CA . LEU A 1 100 ? -6.710 4.827 6.040 1.00 85.62 100 LEU A CA 1
ATOM 823 C C . LEU A 1 100 ? -8.222 4.776 5.787 1.00 85.62 100 LEU A C 1
ATOM 825 O O . LEU A 1 100 ? -8.824 3.711 5.797 1.00 85.62 100 LEU A O 1
ATOM 829 N N . LEU A 1 101 ? -8.837 5.938 5.558 1.00 72.00 101 LEU A N 1
ATOM 830 C CA . LEU A 1 101 ? -10.227 6.037 5.136 1.00 72.00 101 LEU A CA 1
ATOM 831 C C . LEU A 1 101 ? -10.263 5.970 3.615 1.00 72.00 101 LEU A C 1
ATOM 833 O O . LEU A 1 101 ? -9.722 6.852 2.941 1.00 72.00 101 LEU A O 1
ATOM 837 N N . VAL A 1 102 ? -10.893 4.924 3.097 1.00 62.09 102 VAL A N 1
ATOM 838 C CA . VAL A 1 102 ? -11.127 4.739 1.669 1.00 62.09 102 VAL A CA 1
ATOM 839 C C . VAL A 1 102 ? -12.631 4.868 1.454 1.00 62.09 102 VAL A C 1
ATOM 841 O O . VAL A 1 102 ? -13.403 4.079 1.983 1.00 62.09 102 VAL A O 1
ATOM 844 N N . ASN A 1 103 ? -13.049 5.900 0.719 1.00 53.50 103 ASN A N 1
ATOM 845 C CA . ASN A 1 103 ? -14.439 6.056 0.256 1.00 53.50 103 ASN A CA 1
ATOM 846 C C . ASN A 1 103 ? -14.680 5.319 -1.072 1.00 53.50 103 ASN A C 1
ATOM 848 O O . ASN A 1 103 ? -15.713 5.496 -1.709 1.00 53.50 103 ASN A O 1
ATOM 852 N N . VAL A 1 104 ? -13.684 4.563 -1.519 1.00 48.91 104 VAL A N 1
ATOM 853 C CA . VAL A 1 104 ? -13.646 3.864 -2.796 1.00 48.91 104 VAL A CA 1
ATOM 854 C C . VAL A 1 104 ? -13.699 2.381 -2.486 1.00 48.91 104 VAL A C 1
ATOM 856 O O . VAL A 1 104 ? -13.107 1.937 -1.499 1.00 48.91 104 VAL A O 1
ATOM 859 N N . ASP A 1 105 ? -14.418 1.645 -3.327 1.00 57.28 105 ASP A N 1
ATOM 860 C CA . ASP A 1 105 ? -14.342 0.194 -3.369 1.00 57.28 105 ASP A CA 1
ATOM 861 C C . ASP A 1 105 ? -12.861 -0.195 -3.365 1.00 57.28 105 ASP A C 1
ATOM 863 O O . ASP A 1 105 ? -12.087 0.284 -4.202 1.00 57.28 105 ASP A O 1
ATOM 867 N N . LEU A 1 106 ? -12.429 -0.931 -2.341 1.00 62.41 106 LEU A N 1
ATOM 868 C CA . LEU A 1 106 ? -11.045 -1.373 -2.264 1.00 62.41 106 LEU A CA 1
ATOM 869 C C . LEU A 1 106 ? -10.783 -2.184 -3.513 1.00 62.41 106 LEU A C 1
ATOM 871 O O . LEU A 1 106 ? -11.349 -3.260 -3.685 1.00 62.41 106 LEU A O 1
ATOM 875 N N . THR A 1 107 ? -9.965 -1.615 -4.388 1.00 65.50 107 THR A N 1
ATOM 876 C CA . THR A 1 107 ? -9.717 -2.155 -5.712 1.00 65.50 107 THR A CA 1
ATOM 877 C C . THR A 1 107 ? -9.288 -3.611 -5.591 1.00 65.50 107 THR A C 1
ATOM 879 O O . THR A 1 107 ? -8.544 -3.968 -4.667 1.00 65.50 107 THR A O 1
ATOM 882 N N . ASP A 1 108 ? -9.714 -4.444 -6.541 1.00 73.00 108 ASP A N 1
ATOM 883 C CA . ASP A 1 108 ? -9.357 -5.865 -6.602 1.00 73.00 108 ASP A CA 1
ATOM 884 C C . ASP A 1 108 ? -7.846 -6.094 -6.458 1.00 73.00 108 ASP A C 1
ATOM 886 O O . ASP A 1 108 ? -7.428 -7.094 -5.881 1.00 73.00 108 ASP A O 1
ATOM 890 N N . VAL A 1 109 ? -7.014 -5.124 -6.864 1.00 75.88 109 VAL A N 1
ATOM 891 C CA . VAL A 1 109 ? -5.556 -5.168 -6.682 1.00 75.88 109 VAL A CA 1
ATOM 892 C C . VAL A 1 109 ? -5.121 -5.248 -5.212 1.00 75.88 109 VAL A C 1
ATOM 894 O O . VAL A 1 109 ? -4.175 -5.966 -4.913 1.00 75.88 109 VAL A O 1
ATOM 897 N N . THR A 1 110 ? -5.801 -4.580 -4.272 1.00 85.12 110 THR A N 1
ATOM 898 C CA . THR A 1 110 ? -5.428 -4.635 -2.843 1.00 85.12 110 THR A CA 1
ATOM 899 C C . THR A 1 110 ? -5.734 -6.001 -2.239 1.00 85.12 110 THR A C 1
ATOM 901 O O . THR A 1 110 ? -4.909 -6.552 -1.511 1.00 85.12 110 THR A O 1
ATOM 904 N N . ARG A 1 111 ? -6.888 -6.585 -2.590 1.00 87.25 111 ARG A N 1
ATOM 905 C CA . ARG A 1 111 ? -7.258 -7.952 -2.191 1.00 87.25 111 ARG A CA 1
ATOM 906 C C . ARG A 1 111 ? -6.327 -8.973 -2.834 1.00 87.25 111 ARG A C 1
ATOM 908 O O . ARG A 1 111 ? -5.810 -9.843 -2.142 1.00 87.25 111 ARG A O 1
ATOM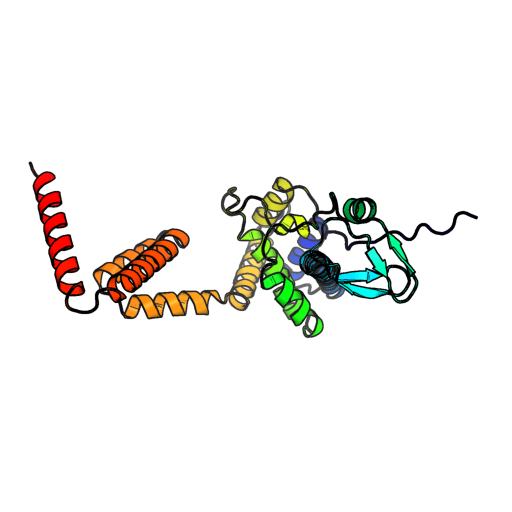 915 N N . LYS A 1 112 ? -6.076 -8.833 -4.136 1.00 87.56 112 LYS A N 1
ATOM 916 C CA . LYS A 1 112 ? -5.168 -9.695 -4.892 1.00 87.56 112 LYS A CA 1
ATOM 917 C C . LYS A 1 112 ? -3.761 -9.673 -4.303 1.00 87.56 112 LYS A C 1
ATOM 919 O O . LYS A 1 112 ? -3.203 -10.730 -4.062 1.00 87.56 112 LYS A O 1
ATOM 924 N N . PHE A 1 113 ? -3.223 -8.498 -3.982 1.00 92.25 113 PHE A N 1
ATOM 925 C CA . PHE A 1 113 ? -1.894 -8.385 -3.384 1.00 92.25 113 PHE A CA 1
ATOM 926 C C . PHE A 1 113 ? -1.784 -9.130 -2.047 1.00 92.25 113 PHE A C 1
ATOM 928 O O . PHE A 1 113 ? -0.822 -9.862 -1.832 1.00 92.25 113 PHE A O 1
ATOM 935 N N . VAL A 1 114 ? -2.770 -8.973 -1.155 1.00 94.06 114 VAL A N 1
ATOM 936 C CA . VAL A 1 114 ? -2.792 -9.679 0.140 1.00 94.06 114 VAL A CA 1
ATOM 937 C C . VAL A 1 114 ? -2.918 -11.192 -0.049 1.00 94.06 114 VAL A C 1
ATOM 939 O O . VAL A 1 114 ? -2.277 -11.948 0.674 1.00 94.06 114 VAL A O 1
ATOM 942 N N . ASN A 1 115 ? -3.697 -11.646 -1.028 1.00 92.88 115 ASN A N 1
ATOM 943 C CA . ASN A 1 115 ? -3.860 -13.075 -1.290 1.00 92.88 115 ASN A CA 1
ATOM 944 C C . ASN A 1 115 ? -2.618 -13.704 -1.941 1.00 92.88 115 ASN A C 1
ATOM 946 O O . ASN A 1 115 ? -2.257 -14.826 -1.599 1.00 92.88 115 ASN A O 1
ATOM 950 N N . ASP A 1 116 ? -1.961 -12.988 -2.854 1.00 93.19 116 ASP A N 1
ATOM 951 C CA . ASP A 1 116 ? -0.921 -13.555 -3.715 1.00 93.19 116 ASP A CA 1
AT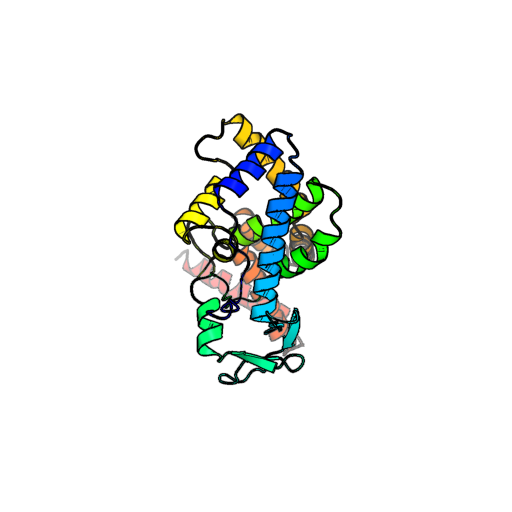OM 952 C C . ASP A 1 116 ? 0.492 -13.418 -3.127 1.00 93.19 116 ASP A C 1
ATOM 954 O O . ASP A 1 116 ? 1.364 -14.240 -3.420 1.00 93.19 116 ASP A O 1
ATOM 958 N N . LEU A 1 117 ? 0.757 -12.396 -2.299 1.00 95.75 117 LEU A N 1
ATOM 959 C CA . LEU A 1 117 ? 2.105 -12.166 -1.768 1.00 95.75 117 LEU A CA 1
ATOM 960 C C . LEU A 1 117 ? 2.657 -13.352 -0.950 1.00 95.75 117 LEU A C 1
ATOM 962 O O . LEU A 1 117 ? 3.822 -13.694 -1.167 1.00 95.75 117 LEU A O 1
ATOM 966 N N . PRO A 1 118 ? 1.890 -14.017 -0.058 1.00 95.50 118 PRO A N 1
ATOM 967 C CA . PRO A 1 118 ? 2.385 -15.175 0.696 1.00 95.50 118 PRO A CA 1
ATOM 968 C C . PRO A 1 118 ? 2.850 -16.347 -0.184 1.00 95.50 118 PRO A C 1
ATOM 970 O O . PRO A 1 118 ? 3.718 -17.126 0.222 1.00 95.50 118 PRO A O 1
ATOM 973 N N . GLU A 1 119 ? 2.302 -16.452 -1.396 1.00 93.88 119 GLU A N 1
ATOM 974 C CA . GLU A 1 119 ? 2.655 -17.483 -2.374 1.00 93.88 119 GLU A CA 1
ATOM 975 C C . GLU A 1 119 ? 3.872 -17.098 -3.232 1.00 93.88 119 GLU A C 1
ATOM 977 O O . GLU A 1 119 ? 4.497 -17.955 -3.862 1.00 93.88 119 GLU A O 1
ATOM 982 N N . CYS A 1 120 ? 4.277 -15.825 -3.229 1.00 92.62 120 CYS A N 1
ATOM 983 C CA . CYS A 1 120 ? 5.430 -15.351 -3.987 1.00 92.62 120 CYS A CA 1
ATOM 984 C C . CYS A 1 120 ? 6.749 -15.770 -3.326 1.00 92.62 120 CYS A C 1
ATOM 986 O O . CYS A 1 120 ? 7.179 -15.213 -2.315 1.00 92.62 120 CYS A O 1
ATOM 988 N N . ARG A 1 121 ? 7.435 -16.738 -3.942 1.00 89.88 121 ARG A N 1
ATOM 989 C CA . ARG A 1 121 ? 8.727 -17.254 -3.456 1.00 89.88 121 ARG A CA 1
ATOM 990 C C . ARG A 1 121 ? 9.947 -16.560 -4.046 1.00 89.88 121 ARG A C 1
ATOM 992 O O . ARG A 1 121 ? 11.030 -16.716 -3.499 1.00 89.88 121 ARG A O 1
ATOM 999 N N . THR A 1 122 ? 9.788 -15.818 -5.140 1.00 89.50 122 THR A N 1
ATOM 1000 C CA . THR A 1 122 ? 10.910 -15.173 -5.829 1.00 89.50 122 THR A CA 1
ATOM 1001 C C . THR A 1 122 ? 10.848 -13.651 -5.699 1.00 89.50 122 THR A C 1
ATOM 1003 O O . THR A 1 122 ? 9.748 -13.083 -5.699 1.00 89.50 122 THR A O 1
ATOM 1006 N N . PRO A 1 123 ? 12.006 -12.967 -5.654 1.00 89.56 123 PRO A N 1
ATOM 1007 C CA . PRO A 1 123 ? 12.058 -11.505 -5.642 1.00 89.56 123 PRO A CA 1
ATOM 1008 C C . PRO A 1 123 ? 11.321 -10.887 -6.836 1.00 89.56 123 PRO A C 1
ATOM 1010 O O . PRO A 1 123 ? 10.623 -9.887 -6.701 1.00 89.56 123 PRO A O 1
ATOM 1013 N N . GLN A 1 124 ? 11.398 -11.528 -8.005 1.00 85.69 124 GLN A N 1
ATOM 1014 C CA . GLN A 1 124 ? 10.740 -11.059 -9.223 1.00 85.69 124 GLN A CA 1
ATOM 1015 C C . GLN A 1 124 ? 9.213 -11.130 -9.111 1.00 85.69 124 GLN A C 1
ATOM 1017 O O . GLN A 1 124 ? 8.542 -10.190 -9.526 1.00 85.69 124 GLN A O 1
ATOM 1022 N N . ALA A 1 125 ? 8.659 -12.197 -8.523 1.00 86.06 125 ALA A N 1
ATOM 1023 C CA . ALA A 1 125 ? 7.215 -12.316 -8.308 1.00 86.06 125 ALA A CA 1
ATOM 1024 C C . ALA A 1 125 ? 6.695 -11.266 -7.310 1.00 86.06 125 ALA A C 1
ATOM 1026 O O . ALA A 1 125 ? 5.644 -10.664 -7.530 1.00 86.06 125 ALA A O 1
ATOM 1027 N N . LYS A 1 126 ? 7.463 -10.978 -6.251 1.00 92.19 126 LYS A N 1
ATOM 1028 C CA . LYS A 1 126 ? 7.132 -9.907 -5.298 1.00 92.19 126 LYS A CA 1
ATOM 1029 C C . LYS A 1 126 ? 7.198 -8.529 -5.956 1.00 92.19 126 LYS A C 1
ATOM 1031 O O . LYS A 1 126 ? 6.281 -7.732 -5.792 1.00 92.19 126 LYS A O 1
ATOM 1036 N N . MET A 1 127 ? 8.235 -8.272 -6.753 1.00 90.38 127 MET A N 1
ATOM 1037 C CA . MET A 1 127 ? 8.378 -7.022 -7.505 1.00 90.38 127 MET A CA 1
ATOM 1038 C C . MET A 1 127 ? 7.250 -6.792 -8.500 1.00 90.38 127 MET A C 1
ATOM 1040 O O . MET A 1 127 ? 6.775 -5.669 -8.632 1.00 90.38 127 MET A O 1
ATOM 1044 N N . ILE A 1 128 ? 6.804 -7.860 -9.156 1.00 85.56 128 ILE A N 1
ATOM 1045 C CA . ILE A 1 128 ? 5.600 -7.887 -9.978 1.00 85.56 128 ILE A CA 1
ATOM 1046 C C . ILE A 1 128 ? 4.425 -7.349 -9.135 1.00 85.56 128 ILE A C 1
ATOM 1048 O O . ILE A 1 128 ? 3.878 -6.293 -9.451 1.00 85.56 128 ILE A O 1
ATOM 1052 N N . LEU A 1 129 ? 4.090 -7.968 -8.001 1.00 87.56 129 LEU A N 1
ATOM 1053 C CA . LEU A 1 129 ? 2.979 -7.497 -7.159 1.00 87.56 129 LEU A CA 1
ATOM 1054 C C . LEU A 1 129 ? 3.136 -6.042 -6.678 1.00 87.56 129 LEU A C 1
ATOM 1056 O O . LEU A 1 129 ? 2.159 -5.288 -6.673 1.00 87.56 129 LEU A O 1
ATOM 1060 N N . ILE A 1 130 ? 4.348 -5.639 -6.281 1.00 90.94 130 ILE A N 1
ATOM 1061 C CA . ILE A 1 130 ? 4.655 -4.261 -5.859 1.00 90.94 130 ILE A CA 1
ATOM 1062 C C . ILE A 1 130 ? 4.334 -3.280 -6.988 1.00 90.94 130 ILE A C 1
ATOM 1064 O O . ILE A 1 130 ? 3.645 -2.278 -6.773 1.00 90.94 130 ILE A O 1
ATOM 1068 N N . ASP A 1 131 ? 4.805 -3.583 -8.194 1.00 84.94 131 ASP A N 1
ATOM 1069 C CA . ASP A 1 131 ? 4.630 -2.732 -9.361 1.00 84.94 131 ASP A CA 1
ATOM 1070 C C . ASP A 1 131 ? 3.159 -2.611 -9.766 1.00 84.94 131 ASP A C 1
ATOM 1072 O O . ASP A 1 131 ? 2.713 -1.522 -10.119 1.00 84.94 131 ASP A O 1
ATOM 1076 N N . ALA A 1 132 ? 2.365 -3.672 -9.620 1.00 81.88 132 ALA A N 1
ATOM 1077 C CA . ALA A 1 132 ? 0.930 -3.612 -9.878 1.00 81.88 132 ALA A CA 1
ATOM 1078 C C . ALA A 1 132 ? 0.167 -2.713 -8.910 1.00 81.88 132 ALA A C 1
ATOM 1080 O O . ALA A 1 132 ? -0.711 -1.968 -9.347 1.00 81.88 132 ALA A O 1
ATOM 1081 N N . ILE A 1 133 ? 0.504 -2.724 -7.615 1.00 84.81 133 ILE A N 1
ATOM 1082 C CA . ILE A 1 133 ? -0.064 -1.752 -6.669 1.00 84.81 133 ILE A CA 1
ATOM 1083 C C . ILE A 1 133 ? 0.305 -0.332 -7.092 1.00 84.81 133 ILE A C 1
ATOM 1085 O O . ILE A 1 133 ? -0.563 0.543 -7.125 1.00 84.81 133 ILE A O 1
ATOM 1089 N N . ILE A 1 134 ? 1.572 -0.094 -7.431 1.00 84.12 134 ILE A N 1
ATOM 1090 C CA . ILE A 1 134 ? 2.064 1.231 -7.825 1.00 84.12 134 ILE A CA 1
ATOM 1091 C C . ILE A 1 134 ? 1.378 1.706 -9.114 1.00 84.12 134 ILE A C 1
ATOM 1093 O O . ILE A 1 134 ? 0.936 2.854 -9.187 1.00 84.12 134 ILE A O 1
ATOM 1097 N N . HIS A 1 135 ? 1.195 0.828 -10.098 1.00 76.12 135 HIS A N 1
ATOM 1098 C CA . HIS A 1 135 ? 0.500 1.146 -11.343 1.00 76.12 135 HIS A CA 1
ATOM 1099 C C . HIS A 1 135 ? -0.999 1.338 -11.158 1.00 76.12 135 HIS A C 1
ATOM 1101 O O . HIS A 1 135 ? -1.555 2.291 -11.700 1.00 76.12 135 HIS A O 1
ATOM 1107 N N . ALA A 1 136 ? -1.658 0.510 -10.349 1.00 73.94 136 ALA A N 1
ATOM 1108 C CA . ALA A 1 136 ? -3.054 0.726 -9.996 1.00 73.94 136 ALA A CA 1
ATOM 1109 C C . ALA A 1 136 ? -3.243 2.052 -9.251 1.00 73.94 136 ALA A C 1
ATOM 1111 O O . ALA A 1 136 ? -4.261 2.707 -9.418 1.00 73.94 136 ALA A O 1
ATOM 1112 N N . CYS A 1 137 ? -2.253 2.491 -8.475 1.00 70.25 137 CYS A N 1
ATOM 1113 C CA . CYS A 1 137 ? -2.232 3.815 -7.866 1.00 70.25 137 CYS A CA 1
ATOM 1114 C C . CYS A 1 137 ? -2.026 4.943 -8.897 1.00 70.25 137 CYS A C 1
ATOM 1116 O O . CYS A 1 137 ? -2.590 6.026 -8.732 1.00 70.25 137 CYS A O 1
ATOM 1118 N N . HIS A 1 138 ? -1.246 4.685 -9.951 1.00 64.50 138 HIS A N 1
ATOM 1119 C CA . HIS A 1 138 ? -0.929 5.630 -11.022 1.00 64.50 138 HIS A CA 1
ATOM 1120 C C . HIS A 1 138 ? -2.054 5.780 -12.056 1.00 64.50 138 HIS A C 1
ATOM 1122 O O . HIS A 1 138 ? -2.315 6.894 -12.478 1.00 64.50 138 HIS A O 1
ATOM 1128 N N . ALA A 1 139 ? -2.795 4.722 -12.405 1.00 63.22 139 ALA A N 1
ATOM 1129 C CA . ALA A 1 139 ? -3.891 4.770 -13.389 1.00 63.22 139 ALA A CA 1
ATOM 1130 C C . ALA A 1 139 ? -4.995 5.795 -13.047 1.00 63.22 139 ALA A C 1
ATOM 1132 O O . ALA A 1 139 ? -5.763 6.216 -13.907 1.00 63.22 139 ALA A O 1
ATOM 1133 N N . TRP A 1 140 ? -5.061 6.225 -11.786 1.00 59.66 140 TRP A N 1
ATOM 1134 C CA . TRP A 1 140 ? -6.020 7.207 -11.285 1.00 59.66 140 TRP A CA 1
ATOM 1135 C C . TRP A 1 140 ? -5.570 8.650 -11.543 1.00 59.66 140 TRP A C 1
ATOM 1137 O O . TRP A 1 140 ? -6.337 9.581 -11.287 1.00 59.66 140 TRP A O 1
ATOM 1147 N N . VAL A 1 141 ? -4.344 8.834 -12.045 1.00 49.84 141 VAL A N 1
ATOM 1148 C CA . VAL A 1 141 ? -3.712 10.119 -12.336 1.00 49.84 141 VAL A CA 1
ATOM 1149 C C . VAL A 1 141 ? -2.985 10.039 -13.674 1.00 49.84 141 VAL A C 1
ATOM 1151 O O . VAL A 1 141 ? -1.959 9.383 -13.791 1.00 49.84 141 VAL A O 1
ATOM 1154 N N . GLN A 1 142 ? -3.507 10.709 -14.698 1.00 50.16 142 GLN A N 1
ATOM 1155 C CA . GLN A 1 142 ? -2.856 10.756 -16.009 1.00 50.16 142 GLN A CA 1
ATOM 1156 C C . GLN A 1 142 ? -2.859 12.193 -16.519 1.00 50.16 142 GLN A C 1
ATOM 1158 O O . GLN A 1 142 ? -3.902 12.846 -16.522 1.00 50.16 142 GLN A O 1
ATOM 1163 N N . ASN A 1 143 ? -1.700 12.671 -16.981 1.00 48.97 143 ASN A N 1
ATOM 1164 C CA . ASN A 1 143 ? -1.512 14.021 -17.526 1.00 48.97 143 ASN A CA 1
ATOM 1165 C C . ASN A 1 143 ? -1.881 15.137 -16.526 1.00 48.97 143 ASN A C 1
ATOM 1167 O O . ASN A 1 143 ? -2.543 16.106 -16.898 1.00 48.97 143 ASN A O 1
ATOM 1171 N N . GLY A 1 144 ? -1.521 14.983 -15.245 1.00 44.28 144 GLY A N 1
ATOM 1172 C CA . GLY A 1 144 ? -1.877 15.948 -14.196 1.00 44.28 144 GLY A CA 1
ATOM 1173 C C . GLY A 1 144 ? -3.369 16.007 -13.826 1.00 44.28 144 GLY A C 1
ATOM 1174 O O . GLY A 1 144 ? -3.756 16.842 -13.009 1.00 44.28 144 GLY A O 1
ATOM 1175 N N . VAL A 1 145 ? -4.210 15.130 -14.388 1.00 42.97 145 VAL A N 1
ATOM 1176 C CA . VAL A 1 145 ? -5.645 15.041 -14.084 1.00 42.97 145 VAL A CA 1
ATOM 1177 C C . VAL A 1 145 ? -5.920 13.779 -13.271 1.00 42.97 145 VAL A C 1
ATOM 1179 O O . VAL A 1 145 ? -5.584 12.668 -13.682 1.00 42.97 145 VAL A O 1
ATOM 1182 N N . THR A 1 146 ? -6.550 13.946 -12.107 1.00 49.34 146 THR A N 1
ATOM 1183 C CA . THR A 1 146 ? -7.065 12.835 -11.303 1.00 49.34 146 THR A CA 1
ATOM 1184 C C . THR A 1 146 ? -8.456 12.449 -11.817 1.00 49.34 146 THR A C 1
ATOM 1186 O O . THR A 1 146 ? -9.379 13.261 -11.795 1.00 49.34 146 THR A O 1
ATOM 1189 N N . TYR A 1 147 ? -8.636 11.215 -12.298 1.00 49.50 147 TYR A N 1
ATOM 1190 C CA . TYR A 1 147 ? -9.931 10.767 -12.851 1.00 49.50 147 TYR A CA 1
ATOM 1191 C C . TYR A 1 147 ? -10.982 10.503 -11.767 1.00 49.50 147 TYR A C 1
ATOM 1193 O O . TYR A 1 147 ? -12.181 10.499 -12.035 1.00 49.50 147 TYR A O 1
ATOM 1201 N N . TYR A 1 148 ? -10.530 10.358 -10.522 1.00 47.91 148 TYR A N 1
ATOM 1202 C CA . TYR A 1 148 ? -11.362 10.266 -9.332 1.00 47.91 148 TYR A CA 1
ATOM 1203 C C . TYR A 1 148 ? -10.701 11.084 -8.222 1.00 47.91 148 TYR A C 1
ATOM 1205 O O . TYR A 1 148 ? -9.477 11.119 -8.117 1.00 47.91 148 TYR A O 1
ATOM 1213 N N . GLY A 1 149 ? -11.506 11.757 -7.395 1.00 50.44 149 GLY A N 1
ATOM 1214 C CA . GLY A 1 149 ? -11.085 12.873 -6.533 1.00 50.44 149 GLY A CA 1
ATOM 1215 C C . GLY A 1 149 ? -9.907 12.651 -5.568 1.00 50.44 149 GLY A C 1
ATOM 1216 O O . GLY A 1 149 ? -9.450 13.621 -4.968 1.00 50.44 149 GLY A O 1
ATOM 1217 N N . ARG A 1 150 ? -9.391 11.425 -5.401 1.00 62.09 150 ARG A N 1
ATOM 1218 C CA . ARG A 1 150 ? -8.164 11.138 -4.644 1.00 62.09 150 ARG A CA 1
ATOM 1219 C C . ARG A 1 150 ? -7.480 9.866 -5.169 1.00 62.09 150 ARG A C 1
ATOM 1221 O O . ARG A 1 150 ? -8.136 8.827 -5.203 1.00 62.09 150 ARG A O 1
ATOM 1228 N N . PRO A 1 151 ? -6.181 9.898 -5.511 1.00 66.19 151 PRO A N 1
ATOM 1229 C CA . PRO A 1 151 ? -5.473 8.702 -5.951 1.00 66.19 151 PRO A CA 1
ATOM 1230 C C . PRO A 1 151 ? -5.233 7.744 -4.788 1.00 66.19 151 PRO A C 1
ATOM 1232 O O . PRO A 1 151 ? -4.815 8.174 -3.714 1.00 66.19 151 PRO A O 1
ATOM 1235 N N . LEU A 1 152 ? -5.415 6.445 -5.030 1.00 76.38 152 LEU A N 1
ATOM 1236 C CA . LEU A 1 152 ? -5.145 5.378 -4.059 1.00 76.38 152 LEU A CA 1
ATOM 1237 C C . LEU A 1 152 ? -3.689 5.410 -3.548 1.00 76.38 152 LEU A C 1
ATOM 1239 O O . LEU A 1 152 ? -3.406 5.047 -2.408 1.00 76.38 152 LEU A O 1
ATOM 1243 N N . ALA A 1 153 ? -2.777 5.954 -4.358 1.00 79.00 153 ALA A N 1
ATOM 1244 C CA . ALA A 1 153 ? -1.364 6.139 -4.048 1.00 79.00 153 ALA A CA 1
ATOM 1245 C C . ALA A 1 153 ? -1.099 6.782 -2.677 1.00 79.00 153 ALA A C 1
ATOM 1247 O O . ALA A 1 153 ? -0.194 6.366 -1.956 1.00 79.00 153 ALA A O 1
ATOM 1248 N N . VAL A 1 154 ? -1.900 7.778 -2.279 1.00 84.25 154 VAL A N 1
ATOM 1249 C CA . VAL A 1 154 ? -1.684 8.519 -1.019 1.00 84.25 154 VAL A CA 1
ATOM 1250 C C . VAL A 1 154 ? -1.961 7.674 0.221 1.00 84.25 154 VAL A C 1
ATOM 1252 O O . VAL A 1 154 ? -1.521 8.035 1.316 1.00 84.25 154 VAL A O 1
ATOM 1255 N N . ASN A 1 155 ? -2.674 6.555 0.060 1.00 88.00 155 ASN A N 1
ATOM 1256 C CA . ASN A 1 155 ? -2.891 5.573 1.110 1.00 88.00 155 ASN A CA 1
ATOM 1257 C C . ASN A 1 155 ? -1.645 4.715 1.354 1.00 88.00 155 ASN A C 1
ATOM 1259 O O . ASN A 1 155 ? -1.494 4.233 2.473 1.00 88.00 155 ASN A O 1
ATOM 1263 N N . PHE A 1 156 ? -0.758 4.563 0.365 1.00 90.38 156 PHE A N 1
ATOM 1264 C CA . PHE A 1 156 ? 0.400 3.662 0.406 1.00 90.38 156 PHE A CA 1
ATOM 1265 C C . PHE A 1 156 ? 1.740 4.382 0.502 1.00 90.38 156 PHE A C 1
ATOM 1267 O O . PHE A 1 156 ? 2.642 3.885 1.168 1.00 90.38 156 PHE A O 1
ATOM 1274 N N . ILE A 1 157 ? 1.858 5.550 -0.130 1.00 91.56 157 ILE A N 1
ATOM 1275 C CA . ILE A 1 157 ? 3.120 6.264 -0.326 1.00 91.56 157 ILE A CA 1
ATOM 1276 C C . ILE A 1 157 ? 3.123 7.556 0.492 1.00 91.56 157 ILE A C 1
ATOM 1278 O O . ILE A 1 157 ? 2.118 8.274 0.573 1.00 91.56 157 ILE A O 1
ATOM 1282 N N . GLU A 1 158 ? 4.249 7.854 1.132 1.00 92.94 158 GLU A N 1
ATOM 1283 C CA . GLU A 1 158 ? 4.426 9.090 1.886 1.00 92.94 158 GLU A CA 1
ATOM 1284 C C . GLU A 1 158 ? 4.395 10.343 1.002 1.00 92.94 158 GLU A C 1
ATOM 1286 O O . GLU A 1 158 ? 4.839 10.356 -0.143 1.00 92.94 158 GLU A O 1
ATOM 1291 N N . GLY A 1 159 ? 3.877 11.431 1.576 1.00 87.25 159 GLY A N 1
ATOM 1292 C CA . GLY A 1 159 ? 3.673 12.707 0.894 1.00 87.25 159 GLY A CA 1
ATOM 1293 C C . GLY A 1 159 ? 2.205 13.118 0.807 1.00 87.25 159 GLY A C 1
ATOM 1294 O O . GLY A 1 159 ? 1.293 12.397 1.234 1.00 87.25 159 GLY A O 1
ATOM 1295 N N . ASN A 1 160 ? 1.984 14.328 0.303 1.00 82.50 160 ASN A N 1
ATOM 1296 C CA . ASN A 1 160 ? 0.669 14.802 -0.117 1.00 82.50 160 ASN A CA 1
ATOM 1297 C C . ASN A 1 160 ? 0.354 14.340 -1.552 1.00 82.50 160 ASN A C 1
ATOM 1299 O O . ASN A 1 160 ? 1.211 13.798 -2.243 1.00 82.50 160 ASN A O 1
ATOM 1303 N N . MET A 1 161 ? -0.881 14.562 -2.005 1.00 78.88 161 MET A N 1
ATOM 1304 C CA . M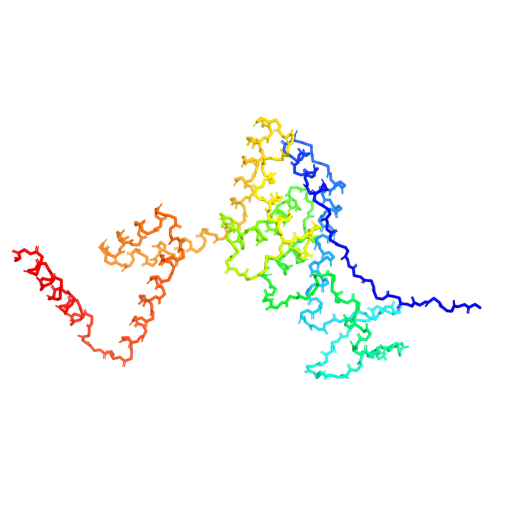ET A 1 161 ? -1.329 14.135 -3.334 1.00 78.88 161 MET A CA 1
ATOM 1305 C C . MET A 1 161 ? -0.391 14.606 -4.454 1.00 78.88 161 MET A C 1
ATOM 1307 O O . MET A 1 161 ? 0.080 13.777 -5.220 1.00 78.88 161 MET A O 1
ATOM 1311 N N . ASN A 1 162 ? -0.053 15.896 -4.503 1.00 74.56 162 ASN A N 1
ATOM 1312 C CA . ASN A 1 162 ? 0.800 16.459 -5.555 1.00 74.56 162 ASN A CA 1
ATOM 1313 C C . ASN A 1 162 ? 2.205 15.843 -5.539 1.00 74.56 162 ASN A C 1
ATOM 1315 O O . ASN A 1 162 ? 2.760 15.526 -6.584 1.00 74.56 162 ASN A O 1
ATOM 1319 N N . GLN A 1 163 ? 2.761 15.634 -4.345 1.00 81.62 163 GLN A N 1
ATOM 1320 C CA . GLN A 1 163 ? 4.066 15.003 -4.158 1.00 81.62 163 GLN A CA 1
ATOM 1321 C C . GLN A 1 163 ? 4.090 13.547 -4.621 1.00 81.62 163 GLN A C 1
ATOM 1323 O O . GLN A 1 163 ? 5.086 13.114 -5.195 1.00 81.62 163 GLN A O 1
ATOM 1328 N N . VAL A 1 164 ? 3.023 12.795 -4.348 1.00 81.62 164 VAL A N 1
ATOM 1329 C CA . VAL A 1 164 ? 2.911 11.389 -4.747 1.00 81.62 164 VAL A CA 1
ATOM 1330 C C . VAL A 1 164 ? 2.665 11.278 -6.251 1.00 81.62 164 VAL A C 1
ATOM 1332 O O . VAL A 1 164 ? 3.284 10.446 -6.897 1.00 81.62 164 VAL A O 1
ATOM 1335 N N . VAL A 1 165 ? 1.831 12.145 -6.827 1.00 75.25 165 VAL A N 1
ATOM 1336 C CA . VAL A 1 165 ? 1.595 12.200 -8.278 1.00 75.25 165 VAL A CA 1
ATOM 1337 C C . VAL A 1 165 ? 2.875 12.519 -9.035 1.00 75.25 165 VAL A C 1
ATOM 1339 O O . VAL A 1 165 ? 3.286 11.730 -9.880 1.00 75.25 165 VAL A O 1
ATOM 1342 N N . ALA A 1 166 ? 3.545 13.617 -8.676 1.00 74.19 166 ALA A N 1
ATOM 1343 C CA . ALA A 1 166 ? 4.799 14.003 -9.310 1.00 74.19 166 ALA A CA 1
ATOM 1344 C C . ALA A 1 166 ? 5.860 12.904 -9.158 1.00 74.19 166 ALA A C 1
ATOM 1346 O O . ALA A 1 166 ? 6.622 12.646 -10.084 1.00 74.19 166 ALA A O 1
ATOM 1347 N N . PHE A 1 167 ? 5.895 12.228 -8.007 1.00 81.62 167 PHE A N 1
ATOM 1348 C CA . PHE A 1 167 ? 6.766 11.079 -7.807 1.00 81.62 167 PHE A CA 1
ATOM 1349 C C . PHE A 1 167 ? 6.437 9.928 -8.760 1.00 81.62 167 PHE A C 1
ATOM 1351 O O . PHE A 1 167 ? 7.350 9.414 -9.382 1.00 81.62 167 PHE A O 1
ATOM 1358 N N . LEU A 1 168 ? 5.171 9.536 -8.914 1.00 78.00 168 LEU A N 1
ATOM 1359 C CA . LEU A 1 168 ? 4.783 8.422 -9.785 1.00 78.00 168 LEU A CA 1
ATOM 1360 C C . LEU A 1 168 ? 5.023 8.716 -11.274 1.00 78.00 168 LEU A C 1
ATOM 1362 O O . LEU A 1 168 ? 5.524 7.841 -11.984 1.00 78.00 168 LEU A O 1
ATOM 1366 N N . GLU A 1 169 ? 4.734 9.943 -11.720 1.00 72.88 169 GLU A N 1
ATOM 1367 C CA . GLU A 1 169 ? 4.994 10.400 -13.094 1.00 72.88 169 GLU A CA 1
ATOM 1368 C C . GLU A 1 169 ? 6.497 10.397 -13.418 1.00 72.88 169 GLU A C 1
ATOM 1370 O O . GLU A 1 169 ? 6.892 10.060 -14.534 1.00 72.88 169 GLU A O 1
ATOM 1375 N N . ASN A 1 170 ? 7.340 10.713 -12.427 1.00 71.56 170 ASN A N 1
ATOM 1376 C CA . ASN A 1 170 ? 8.798 10.745 -12.566 1.00 71.56 170 ASN A CA 1
ATOM 1377 C C . ASN A 1 170 ? 9.499 9.499 -12.022 1.00 71.56 170 ASN A C 1
ATOM 1379 O O . ASN A 1 170 ? 10.716 9.414 -12.105 1.00 71.56 170 ASN A O 1
ATOM 1383 N N . LEU A 1 171 ? 8.772 8.501 -11.518 1.00 73.06 171 LEU A N 1
ATOM 1384 C CA . LEU A 1 171 ? 9.365 7.255 -11.046 1.00 73.06 171 LEU A CA 1
ATOM 1385 C C . LEU A 1 171 ? 10.187 6.540 -12.134 1.00 73.06 171 LEU A C 1
ATOM 1387 O O . LEU A 1 171 ? 11.201 5.962 -11.763 1.00 73.06 171 LEU A O 1
ATOM 1391 N N . PRO A 1 172 ? 9.858 6.601 -13.447 1.00 59.62 172 PRO A N 1
ATOM 1392 C CA . PRO A 1 172 ? 10.754 6.067 -14.469 1.00 59.62 172 PRO A CA 1
ATOM 1393 C C . PRO A 1 172 ? 11.940 6.992 -14.820 1.00 59.62 172 PRO A C 1
ATOM 1395 O O . PRO A 1 172 ? 12.861 6.560 -15.504 1.00 59.62 172 PRO A O 1
ATOM 1398 N N . ASN A 1 173 ? 11.936 8.240 -14.348 1.00 51.56 173 ASN A N 1
ATOM 1399 C CA . ASN A 1 173 ? 12.888 9.300 -14.689 1.00 51.56 173 ASN A CA 1
ATOM 1400 C C . ASN A 1 173 ? 13.404 10.015 -13.424 1.00 51.56 173 ASN A C 1
ATOM 1402 O O . ASN A 1 173 ? 13.454 11.243 -13.422 1.00 51.56 173 ASN A O 1
ATOM 1406 N N . GLY A 1 174 ? 13.681 9.292 -12.328 1.00 47.16 174 GLY A N 1
ATOM 1407 C CA . GLY A 1 174 ? 14.100 9.869 -11.041 1.00 47.16 174 GLY A CA 1
ATOM 1408 C C . GLY A 1 174 ? 15.066 11.068 -11.163 1.00 47.16 174 GLY A C 1
ATOM 1409 O O . GLY A 1 174 ? 15.814 11.172 -12.133 1.00 47.16 174 GLY A O 1
ATOM 1410 N N . PRO A 1 175 ? 15.081 11.995 -10.189 1.00 39.75 175 PRO A N 1
ATOM 1411 C CA . PRO A 1 175 ? 15.732 13.303 -10.345 1.00 39.75 175 PRO A CA 1
ATOM 1412 C C . PRO A 1 175 ? 17.227 13.243 -10.712 1.00 39.75 175 PRO A C 1
ATOM 1414 O O . PRO A 1 175 ? 17.719 14.187 -11.322 1.00 39.75 175 PRO A O 1
ATOM 1417 N N . ASP A 1 176 ? 17.899 12.122 -10.423 1.00 43.03 176 ASP A N 1
ATOM 1418 C CA . ASP A 1 176 ? 19.306 11.858 -10.751 1.00 43.03 176 ASP A CA 1
ATOM 1419 C C . ASP A 1 176 ? 19.520 10.578 -11.595 1.00 43.03 176 ASP A C 1
ATOM 1421 O O . ASP A 1 176 ? 20.636 10.061 -11.670 1.00 43.03 176 ASP A O 1
ATOM 1425 N N . THR A 1 177 ? 18.479 10.007 -12.221 1.00 46.69 177 THR A N 1
ATOM 1426 C CA . THR A 1 177 ? 18.680 8.825 -13.083 1.00 46.69 177 THR A CA 1
ATOM 1427 C C . THR A 1 177 ? 19.404 9.208 -14.367 1.00 46.69 177 THR A C 1
ATOM 1429 O O . THR A 1 177 ? 18.933 10.035 -15.147 1.00 46.69 177 THR A O 1
ATOM 1432 N N . LEU A 1 178 ? 20.547 8.560 -14.598 1.00 45.22 178 LEU A N 1
ATOM 1433 C CA . LEU A 1 178 ? 21.251 8.592 -15.875 1.00 45.22 178 LEU A CA 1
ATOM 1434 C C . LEU A 1 178 ? 20.302 8.125 -16.999 1.00 45.22 178 LEU A C 1
ATOM 1436 O O . LEU A 1 178 ? 19.514 7.206 -16.764 1.00 45.22 178 LEU A O 1
ATOM 1440 N N . PRO A 1 179 ? 20.396 8.678 -18.224 1.00 51.16 179 PRO A N 1
ATOM 1441 C CA . PRO A 1 179 ? 19.522 8.300 -19.342 1.00 51.16 179 PRO A CA 1
ATOM 1442 C C . PRO A 1 179 ? 19.448 6.783 -19.603 1.00 51.16 179 PRO A C 1
ATOM 1444 O O . PRO A 1 179 ? 18.396 6.255 -19.951 1.00 51.16 179 PRO A O 1
ATOM 1447 N N . GLU A 1 180 ? 20.547 6.069 -19.369 1.00 48.72 180 GLU A N 1
ATOM 1448 C CA . GLU A 1 180 ? 20.660 4.611 -19.515 1.00 48.72 180 GLU A CA 1
ATOM 1449 C C . GLU A 1 180 ? 19.848 3.846 -18.454 1.00 48.72 180 GLU A C 1
ATOM 1451 O O . GLU A 1 180 ? 19.245 2.812 -18.744 1.00 48.72 180 GLU A O 1
ATOM 1456 N N . MET A 1 181 ? 19.771 4.376 -17.228 1.00 44.75 181 MET A N 1
ATOM 1457 C CA . MET A 1 181 ? 18.923 3.820 -16.169 1.00 44.75 181 MET A CA 1
ATOM 1458 C C . MET A 1 181 ? 17.444 4.072 -16.460 1.00 44.75 181 MET A C 1
ATOM 1460 O O . MET A 1 181 ? 16.616 3.217 -16.163 1.00 44.75 181 MET A O 1
ATOM 1464 N N . THR A 1 182 ? 17.109 5.207 -17.080 1.00 57.94 182 THR A N 1
ATOM 1465 C CA . THR A 1 182 ? 15.749 5.509 -17.545 1.00 57.94 182 THR A CA 1
ATOM 1466 C C . THR A 1 182 ? 15.276 4.510 -18.602 1.00 57.94 182 THR A C 1
ATOM 1468 O O . THR A 1 182 ? 14.150 4.022 -18.519 1.00 57.94 182 THR A O 1
ATOM 1471 N N . GLU A 1 183 ? 16.125 4.144 -19.566 1.00 59.66 183 GLU A N 1
ATOM 1472 C CA . GLU A 1 183 ? 15.781 3.155 -20.598 1.00 59.66 183 GLU A CA 1
ATOM 1473 C C . GLU A 1 183 ? 15.571 1.753 -20.003 1.00 59.66 183 GLU A C 1
ATOM 1475 O O . GLU A 1 183 ? 14.535 1.130 -20.241 1.00 59.66 183 GLU A O 1
ATOM 1480 N N . GLN A 1 184 ? 16.480 1.300 -19.133 1.00 56.06 184 GLN A N 1
ATOM 1481 C CA . GLN A 1 184 ? 16.362 0.008 -18.439 1.00 56.06 184 GLN A CA 1
ATOM 1482 C C . GLN A 1 184 ? 15.121 -0.068 -17.541 1.00 56.06 184 GLN A C 1
ATOM 1484 O O . GLN A 1 184 ? 14.437 -1.091 -17.494 1.00 56.06 184 GLN A O 1
ATOM 1489 N N . LEU A 1 185 ? 14.797 1.027 -16.853 1.00 57.25 185 LEU A N 1
ATOM 1490 C CA . LEU A 1 185 ? 13.625 1.141 -15.993 1.00 57.25 185 LEU A CA 1
ATOM 1491 C C . LEU A 1 185 ? 12.319 1.135 -16.797 1.00 57.25 185 LEU A C 1
ATOM 1493 O O . LEU A 1 185 ? 11.349 0.479 -16.407 1.00 57.25 185 LEU A O 1
ATOM 1497 N N . MET A 1 186 ? 12.298 1.819 -17.943 1.00 60.19 186 MET A N 1
ATOM 1498 C CA . MET A 1 186 ? 11.178 1.782 -18.886 1.00 60.19 186 MET A CA 1
ATOM 1499 C C . MET A 1 186 ? 10.994 0.387 -19.496 1.00 60.19 186 MET A C 1
ATOM 1501 O O . MET A 1 186 ? 9.860 -0.082 -19.603 1.00 60.19 186 MET A O 1
ATOM 1505 N N . ASP A 1 187 ? 12.072 -0.303 -19.861 1.00 59.97 187 ASP A N 1
ATOM 1506 C CA . ASP A 1 187 ? 12.004 -1.650 -20.433 1.00 59.97 187 ASP A CA 1
ATOM 1507 C C . ASP A 1 187 ? 11.589 -2.707 -19.409 1.00 59.97 187 ASP A C 1
ATOM 1509 O O . ASP A 1 187 ? 10.744 -3.560 -19.700 1.00 59.97 187 ASP A O 1
ATOM 1513 N N . TRP A 1 188 ? 12.093 -2.611 -18.179 1.00 55.47 188 TRP A N 1
ATOM 1514 C CA . TRP A 1 188 ? 11.627 -3.442 -17.075 1.00 55.47 188 TRP A CA 1
ATOM 1515 C C . TRP A 1 188 ? 10.133 -3.220 -16.806 1.00 55.47 188 TRP A C 1
ATOM 1517 O O . TRP A 1 188 ? 9.385 -4.190 -16.698 1.00 55.47 188 TRP A O 1
ATOM 1527 N N . ARG A 1 189 ? 9.660 -1.967 -16.804 1.00 54.16 189 ARG A N 1
ATOM 1528 C CA . ARG A 1 189 ? 8.230 -1.653 -16.651 1.00 54.16 189 ARG A CA 1
ATOM 1529 C C . ARG A 1 189 ? 7.373 -2.212 -17.773 1.00 54.16 189 ARG A C 1
ATOM 1531 O O . ARG A 1 189 ? 6.337 -2.792 -17.482 1.00 54.16 189 ARG A O 1
ATOM 1538 N N . LYS A 1 190 ? 7.786 -2.091 -19.039 1.00 56.22 190 LYS A N 1
ATOM 1539 C CA . LYS A 1 190 ? 7.068 -2.726 -20.162 1.00 56.22 190 LYS A CA 1
ATOM 1540 C C . LYS A 1 190 ? 6.934 -4.232 -19.935 1.00 56.22 190 LYS A C 1
ATOM 1542 O O . L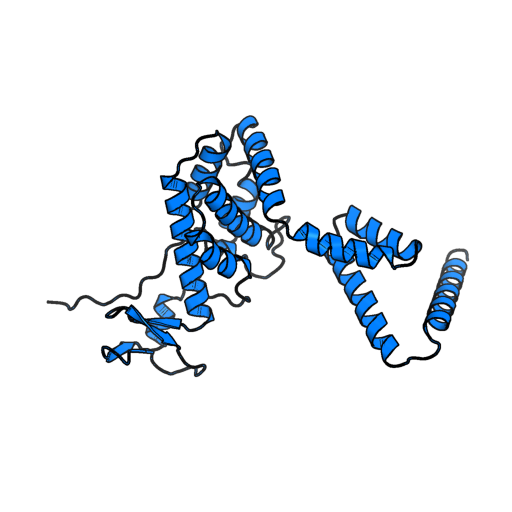YS A 1 190 ? 5.853 -4.786 -20.115 1.00 56.22 190 LYS A O 1
ATOM 1547 N N . LYS A 1 191 ? 8.018 -4.879 -19.492 1.00 53.16 191 LYS A N 1
ATOM 1548 C CA . LYS A 1 191 ? 8.037 -6.311 -19.188 1.00 53.16 191 LYS A CA 1
ATOM 1549 C C . LYS A 1 191 ? 7.108 -6.657 -18.024 1.00 53.16 191 LYS A C 1
ATOM 1551 O O . LYS A 1 191 ? 6.334 -7.594 -18.152 1.00 53.16 191 LYS A O 1
ATOM 1556 N N . VAL A 1 192 ? 7.128 -5.910 -16.923 1.00 45.19 192 VAL A N 1
ATOM 1557 C CA . VAL A 1 192 ? 6.260 -6.172 -15.762 1.00 45.19 192 VAL A CA 1
ATOM 1558 C C . VAL A 1 192 ? 4.793 -5.866 -16.057 1.00 45.19 192 VAL A C 1
ATOM 1560 O O . VAL A 1 192 ? 3.938 -6.689 -15.752 1.00 45.19 192 VAL A O 1
ATOM 1563 N N . LEU A 1 193 ? 4.490 -4.753 -16.726 1.00 45.09 193 LEU A N 1
ATOM 1564 C CA . LEU A 1 193 ? 3.130 -4.413 -17.147 1.00 45.09 193 LEU A CA 1
ATOM 1565 C C . LEU A 1 193 ? 2.529 -5.483 -18.058 1.00 45.09 193 LEU A C 1
ATOM 1567 O O . LEU A 1 193 ? 1.379 -5.858 -17.854 1.00 45.09 193 LEU A O 1
ATOM 1571 N N . SER A 1 194 ? 3.317 -6.045 -18.983 1.00 46.59 194 SER A N 1
ATOM 1572 C CA . SER A 1 194 ? 2.866 -7.163 -19.825 1.00 46.59 194 SER A CA 1
ATOM 1573 C C . SER A 1 194 ? 2.513 -8.433 -19.039 1.00 46.59 194 SER A C 1
ATOM 1575 O O . SER A 1 194 ? 1.797 -9.286 -19.548 1.00 46.59 194 SER A O 1
ATOM 1577 N N . LEU A 1 195 ? 2.985 -8.559 -17.792 1.00 39.78 195 LEU A N 1
ATOM 1578 C CA . LEU A 1 195 ? 2.656 -9.669 -16.893 1.00 39.78 195 LEU A CA 1
ATOM 1579 C C . LEU A 1 195 ? 1.409 -9.390 -16.030 1.00 39.78 195 LEU A C 1
ATOM 1581 O O . LEU A 1 195 ? 0.905 -10.318 -15.404 1.00 39.78 195 LEU A O 1
ATOM 1585 N N . PHE A 1 196 ? 0.919 -8.143 -15.983 1.00 36.03 196 PHE A N 1
ATOM 1586 C CA . PHE A 1 196 ? -0.226 -7.713 -15.159 1.00 36.03 196 PHE A CA 1
ATOM 1587 C C . PHE A 1 196 ? -1.483 -7.353 -15.917 1.00 36.03 196 PHE A C 1
ATOM 1589 O O . PHE A 1 196 ? -2.556 -7.244 -15.318 1.00 36.03 196 PHE A O 1
ATOM 1596 N N . THR A 1 197 ? -1.365 -7.081 -17.204 1.00 41.38 197 THR A N 1
ATOM 1597 C CA . THR A 1 197 ? -2.503 -6.644 -17.977 1.00 41.38 197 THR A CA 1
ATOM 1598 C C . THR A 1 197 ? -3.395 -7.823 -18.350 1.00 41.38 197 THR A C 1
ATOM 1600 O O . THR A 1 197 ? -3.306 -8.365 -19.444 1.00 41.38 197 THR A O 1
ATOM 1603 N N . ASP A 1 198 ? -4.416 -8.045 -17.522 1.00 42.38 198 ASP A N 1
ATOM 1604 C CA . ASP A 1 198 ? -5.741 -8.505 -17.969 1.00 42.38 198 ASP A CA 1
ATOM 1605 C C . ASP A 1 198 ? -6.370 -7.545 -19.019 1.00 42.38 198 ASP A C 1
ATOM 1607 O O . ASP A 1 198 ? -7.505 -7.748 -19.453 1.00 42.38 198 ASP A O 1
ATOM 1611 N N . SER A 1 199 ? -5.648 -6.509 -19.491 1.00 46.97 199 SER A N 1
ATOM 1612 C CA . SER A 1 199 ? -6.013 -5.772 -20.704 1.00 46.97 199 SER A CA 1
ATOM 1613 C C . SER A 1 199 ? -6.092 -6.686 -21.912 1.00 46.97 199 SER A C 1
ATOM 1615 O O . SER A 1 199 ? -6.836 -6.351 -22.816 1.00 46.97 199 SER A O 1
ATOM 1617 N N . ASP A 1 200 ? -5.409 -7.831 -21.937 1.00 46.28 200 ASP A N 1
ATOM 1618 C CA . ASP A 1 200 ? -5.641 -8.814 -22.994 1.00 46.28 200 ASP A CA 1
ATOM 1619 C C . ASP A 1 200 ? -7.040 -9.430 -22.875 1.00 46.28 200 ASP A C 1
ATOM 1621 O O . ASP A 1 200 ? -7.700 -9.602 -23.884 1.00 46.28 200 ASP A O 1
ATOM 1625 N N . VAL A 1 201 ? -7.595 -9.617 -21.672 1.00 44.19 201 VAL A N 1
ATOM 1626 C CA . VAL A 1 201 ? -8.966 -10.132 -21.485 1.00 44.19 201 VAL A CA 1
ATOM 1627 C C . VAL A 1 201 ? -10.037 -9.081 -21.824 1.00 44.19 201 VAL A C 1
ATOM 1629 O O . VAL A 1 201 ? -11.054 -9.406 -22.440 1.00 44.19 201 VAL A O 1
ATOM 1632 N N . GLU A 1 202 ? -9.838 -7.812 -21.454 1.00 44.38 202 GLU A N 1
ATOM 1633 C CA . GLU A 1 202 ? -10.736 -6.701 -21.831 1.00 44.38 202 GLU A CA 1
ATOM 1634 C C . GLU A 1 202 ? -10.610 -6.337 -23.321 1.00 44.38 202 GLU A C 1
ATOM 1636 O O . GLU A 1 202 ? -11.623 -6.132 -23.989 1.00 44.38 202 GLU A O 1
ATOM 1641 N N . MET A 1 203 ? -9.397 -6.327 -23.884 1.00 50.34 203 MET A N 1
ATOM 1642 C CA . MET A 1 203 ? -9.175 -6.109 -25.318 1.00 50.34 203 MET A CA 1
ATOM 1643 C C . MET A 1 203 ? -9.639 -7.301 -26.151 1.00 50.34 203 MET A C 1
ATOM 1645 O O . MET A 1 203 ? -10.144 -7.086 -27.249 1.00 50.34 203 MET A O 1
ATOM 1649 N N . ASP A 1 204 ? -9.550 -8.534 -25.645 1.00 51.00 204 ASP A N 1
ATOM 1650 C CA . ASP A 1 204 ? -10.135 -9.722 -26.274 1.00 51.00 204 ASP A CA 1
ATOM 1651 C C . ASP A 1 204 ? -11.662 -9.636 -26.286 1.00 51.00 204 ASP A C 1
ATOM 1653 O O . ASP A 1 204 ? -12.274 -9.945 -27.307 1.00 51.00 204 ASP A O 1
ATOM 1657 N N . LYS A 1 205 ? -12.292 -9.142 -25.209 1.00 49.81 205 LYS A N 1
ATOM 1658 C CA . LYS A 1 205 ? -13.737 -8.853 -25.184 1.00 49.81 205 LYS A CA 1
ATOM 1659 C C . LYS A 1 205 ? -14.118 -7.752 -26.172 1.00 49.81 205 LYS A C 1
ATOM 1661 O O . LYS A 1 205 ? -15.066 -7.927 -26.933 1.00 49.81 205 LYS A O 1
ATOM 1666 N N . VAL A 1 206 ? -13.374 -6.645 -26.215 1.00 50.97 206 VAL A N 1
ATOM 1667 C CA . VAL A 1 206 ? -13.609 -5.541 -27.164 1.00 50.97 206 VAL A CA 1
ATOM 1668 C C . VAL A 1 206 ? -13.385 -5.997 -28.612 1.00 50.97 206 VAL A C 1
ATOM 1670 O O . VAL A 1 206 ? -14.181 -5.662 -29.491 1.00 50.97 206 VAL A O 1
ATOM 1673 N N . ARG A 1 207 ? -12.359 -6.815 -28.877 1.00 55.47 207 ARG A N 1
ATOM 1674 C CA . ARG A 1 207 ? -12.073 -7.409 -30.193 1.00 55.47 207 ARG A CA 1
ATOM 1675 C C . ARG A 1 207 ? -13.173 -8.387 -30.615 1.00 55.47 207 ARG A C 1
ATOM 1677 O O . ARG A 1 207 ? -13.698 -8.272 -31.716 1.00 55.47 207 ARG A O 1
ATOM 1684 N N . PHE A 1 208 ? -13.600 -9.271 -29.716 1.00 56.88 208 PHE A N 1
ATOM 1685 C CA . PHE A 1 208 ? -14.700 -10.210 -29.948 1.00 56.88 208 PHE A CA 1
ATOM 1686 C C . PHE A 1 208 ? -16.029 -9.491 -30.235 1.00 56.88 208 PHE A C 1
ATOM 1688 O O . PHE A 1 208 ? -16.741 -9.832 -31.179 1.00 56.88 208 PHE A O 1
ATOM 1695 N N . MET A 1 209 ? -16.350 -8.437 -29.476 1.00 51.50 209 MET A N 1
ATOM 1696 C CA . MET A 1 209 ? -17.542 -7.619 -29.713 1.00 51.50 209 MET A CA 1
ATOM 1697 C C . MET A 1 209 ? -17.471 -6.895 -31.063 1.00 51.50 209 MET A C 1
ATOM 1699 O O . MET A 1 209 ? -18.433 -6.935 -31.829 1.00 51.50 209 MET A O 1
ATOM 1703 N N . THR A 1 210 ? -16.333 -6.288 -31.403 1.00 55.53 210 THR A N 1
ATOM 1704 C CA . THR A 1 210 ? -16.159 -5.544 -32.664 1.00 55.53 210 THR A CA 1
ATOM 1705 C C . THR A 1 210 ? -16.136 -6.433 -33.914 1.00 55.53 210 THR A C 1
ATOM 1707 O O . THR A 1 210 ? -16.579 -5.989 -34.977 1.00 55.53 210 THR A O 1
ATOM 1710 N N . GLU A 1 211 ? -15.720 -7.700 -33.812 1.00 62.81 211 GLU A N 1
ATOM 1711 C CA . GLU A 1 211 ? -15.779 -8.698 -34.897 1.00 62.81 211 GLU A CA 1
ATOM 1712 C C . GLU A 1 211 ? -17.211 -9.080 -35.309 1.00 62.81 211 GLU A C 1
ATOM 1714 O O . GLU A 1 211 ? -17.443 -9.448 -36.464 1.00 62.81 211 GLU A O 1
ATOM 1719 N N . SER A 1 212 ? -18.177 -8.925 -34.401 1.00 57.62 212 SER A N 1
ATOM 1720 C CA . SER A 1 212 ? -19.606 -9.150 -34.664 1.00 57.62 212 SER A CA 1
ATOM 1721 C C . SER A 1 212 ? -20.363 -7.903 -35.159 1.00 57.62 212 SER A C 1
ATOM 1723 O O . SER A 1 212 ? -21.531 -7.993 -35.537 1.00 57.62 212 SER A O 1
ATOM 1725 N N . MET A 1 213 ? -19.701 -6.739 -35.193 1.00 67.31 213 MET A N 1
ATOM 1726 C CA . MET A 1 213 ? -20.274 -5.455 -35.625 1.00 67.31 213 MET A CA 1
ATOM 1727 C C . MET A 1 213 ? -20.115 -5.214 -37.131 1.00 67.31 213 MET A C 1
ATOM 1729 O O . MET A 1 213 ? -19.269 -5.835 -37.786 1.00 67.31 213 MET A O 1
ATOM 1733 N N . SER A 1 214 ? -20.895 -4.266 -37.673 1.00 73.19 214 SER A N 1
ATOM 1734 C CA . SER A 1 214 ? -20.762 -3.848 -39.073 1.00 73.19 214 SER A CA 1
ATOM 1735 C C . SER A 1 214 ? -19.394 -3.196 -39.344 1.00 73.19 214 SER A C 1
ATOM 1737 O O . SER A 1 214 ? -18.786 -2.636 -38.421 1.00 73.19 214 SER A O 1
ATOM 1739 N N . PRO A 1 215 ? -18.890 -3.252 -40.593 1.00 66.88 215 PRO A N 1
ATOM 1740 C CA . PRO A 1 215 ? -17.573 -2.720 -40.951 1.00 66.88 215 PRO A CA 1
ATOM 1741 C C . PRO A 1 215 ? -17.378 -1.244 -40.585 1.00 66.88 215 PRO A C 1
ATOM 1743 O O . PRO A 1 215 ? -16.291 -0.847 -40.172 1.00 66.88 215 PRO A O 1
ATOM 1746 N N . GLU A 1 216 ? -18.433 -0.438 -40.684 1.00 70.19 216 GLU A N 1
ATOM 1747 C CA . GLU A 1 216 ? -18.394 1.003 -40.428 1.00 70.19 216 GLU A CA 1
ATOM 1748 C C . GLU A 1 216 ? -18.256 1.303 -38.931 1.00 70.19 216 GLU A C 1
ATOM 1750 O O . GLU A 1 216 ? -17.436 2.128 -38.533 1.00 70.19 216 GLU A O 1
ATOM 1755 N N . LEU A 1 217 ? -18.999 0.581 -38.086 1.00 59.25 217 LEU A N 1
ATOM 1756 C CA . LEU A 1 217 ? -18.944 0.736 -36.631 1.00 59.25 217 LEU A CA 1
ATOM 1757 C C . LEU A 1 217 ? -17.629 0.189 -36.062 1.00 59.25 217 LEU A C 1
ATOM 1759 O O . LEU A 1 217 ? -17.041 0.769 -35.150 1.00 59.25 217 LEU A O 1
ATOM 1763 N N . ARG A 1 218 ? -17.122 -0.900 -36.651 1.00 68.50 218 ARG A N 1
ATOM 1764 C CA . ARG A 1 218 ? -15.791 -1.432 -36.348 1.00 68.50 218 ARG A CA 1
ATOM 1765 C C . ARG A 1 218 ? -14.703 -0.408 -36.660 1.00 68.50 218 ARG A C 1
ATOM 1767 O O . ARG A 1 218 ? -13.792 -0.247 -35.852 1.00 68.50 218 ARG A O 1
ATOM 1774 N N . ALA A 1 219 ? -14.797 0.288 -37.793 1.00 72.88 219 ALA A N 1
ATOM 1775 C CA . ALA A 1 219 ? -13.855 1.341 -38.160 1.00 72.88 219 ALA A CA 1
ATOM 1776 C C . ALA A 1 219 ? -13.919 2.531 -37.185 1.00 72.88 219 ALA A C 1
ATOM 1778 O O . ALA A 1 219 ? -12.870 2.965 -36.723 1.00 72.88 219 ALA A O 1
ATOM 1779 N N . GLU A 1 220 ? -15.119 2.979 -36.794 1.00 69.81 220 GLU A N 1
ATOM 1780 C CA . GLU A 1 220 ? -15.323 4.050 -35.799 1.00 69.81 220 GLU A CA 1
ATOM 1781 C C . GLU A 1 220 ? -14.692 3.704 -34.438 1.00 69.81 220 GLU A C 1
ATOM 1783 O O . GLU A 1 220 ? -13.918 4.488 -33.893 1.00 69.81 220 GLU A O 1
ATOM 1788 N N . ILE A 1 221 ? -14.968 2.509 -33.898 1.00 62.22 221 ILE A N 1
ATOM 1789 C CA . ILE A 1 221 ? -14.391 2.052 -32.621 1.00 62.22 221 ILE A CA 1
ATOM 1790 C C . ILE A 1 221 ? -12.867 1.905 -32.732 1.00 62.22 221 ILE A C 1
ATOM 1792 O O . ILE A 1 221 ? -12.140 2.286 -31.817 1.00 62.22 221 ILE A O 1
ATOM 1796 N N . THR A 1 222 ? -12.370 1.391 -33.859 1.00 67.31 222 THR A N 1
ATOM 1797 C CA . THR A 1 222 ? -10.928 1.226 -34.094 1.00 67.31 222 THR A CA 1
ATOM 1798 C C . THR A 1 222 ? -10.208 2.575 -34.149 1.00 67.31 222 THR A C 1
ATOM 1800 O O . THR A 1 222 ? -9.110 2.693 -33.608 1.00 67.31 222 THR A O 1
ATOM 1803 N N . ASP A 1 223 ? -10.815 3.597 -34.752 1.00 65.88 223 ASP A N 1
ATOM 1804 C CA . ASP A 1 223 ? -10.274 4.962 -34.765 1.00 65.88 223 ASP A CA 1
ATOM 1805 C C . ASP A 1 223 ? -10.265 5.575 -33.358 1.00 65.88 223 ASP A C 1
ATOM 1807 O O . ASP A 1 223 ? -9.249 6.105 -32.909 1.00 65.88 223 ASP A O 1
ATOM 1811 N N . LEU A 1 224 ? -11.351 5.396 -32.596 1.00 58.41 224 LEU A N 1
ATOM 1812 C CA . LEU A 1 224 ? -11.436 5.856 -31.204 1.00 58.41 224 LEU A CA 1
ATOM 1813 C C . LEU A 1 224 ? -10.372 5.213 -30.295 1.00 58.41 224 LEU A C 1
ATOM 1815 O O . LEU A 1 224 ? -9.876 5.863 -29.370 1.00 58.41 224 LEU A O 1
ATOM 1819 N N . LEU A 1 225 ? -10.011 3.953 -30.551 1.00 56.25 225 LEU A N 1
ATOM 1820 C CA . LEU A 1 225 ? -8.966 3.236 -29.814 1.00 56.25 225 LEU A CA 1
ATOM 1821 C C . LEU A 1 225 ? -7.549 3.688 -30.209 1.00 56.25 225 LEU A C 1
ATOM 1823 O O . LEU A 1 225 ? -6.679 3.782 -29.341 1.00 56.25 225 LEU A O 1
ATOM 1827 N N . LYS A 1 226 ? -7.314 4.021 -31.486 1.00 59.56 226 LYS A N 1
ATOM 1828 C CA . LYS A 1 226 ? -6.018 4.533 -31.976 1.00 59.56 226 LYS A CA 1
ATOM 1829 C C . LYS A 1 226 ? -5.666 5.902 -31.394 1.00 59.56 226 LYS A C 1
ATOM 1831 O O . LYS A 1 226 ? -4.511 6.133 -31.041 1.00 59.56 226 LYS A O 1
ATOM 1836 N N . ASP A 1 227 ? -6.662 6.758 -31.189 1.00 49.38 227 ASP A N 1
ATOM 1837 C CA . ASP A 1 227 ? -6.472 8.130 -30.702 1.00 49.38 227 ASP A CA 1
ATOM 1838 C C . ASP A 1 227 ? -6.384 8.246 -29.164 1.00 49.38 227 ASP A C 1
ATOM 1840 O O . ASP A 1 227 ? -6.573 9.316 -28.586 1.00 49.38 227 ASP A O 1
ATOM 1844 N 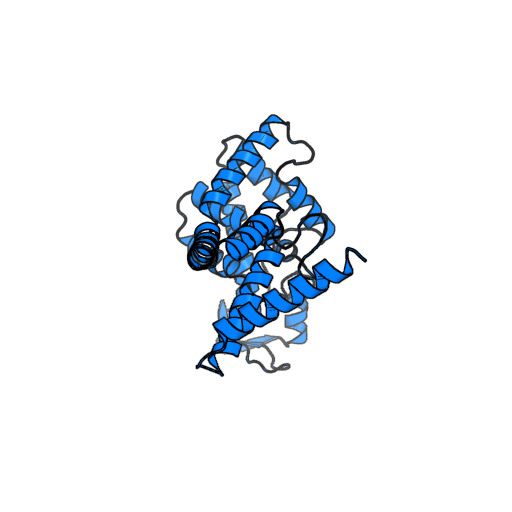N . LYS A 1 228 ? -6.086 7.138 -28.465 1.00 49.03 228 LYS A N 1
ATOM 1845 C CA . LYS A 1 228 ? -6.021 7.033 -26.993 1.00 49.03 228 LYS A CA 1
ATOM 1846 C C . LYS A 1 228 ? -7.321 7.410 -26.262 1.00 49.03 228 LYS A C 1
ATOM 1848 O O . LYS A 1 228 ? -7.309 7.516 -25.035 1.00 49.03 228 LYS A O 1
ATOM 1853 N N . PHE A 1 229 ? -8.465 7.501 -26.943 1.00 50.88 229 PHE A N 1
ATOM 1854 C CA . PHE A 1 229 ? -9.771 7.741 -26.318 1.00 50.88 229 PHE A CA 1
ATOM 1855 C C . PHE A 1 229 ? -10.418 6.448 -25.798 1.00 50.88 229 PHE A C 1
ATOM 1857 O O . PHE A 1 229 ? -11.599 6.189 -26.039 1.00 50.88 229 PHE A O 1
ATOM 1864 N N . HIS A 1 230 ? -9.668 5.655 -25.026 1.00 54.41 230 HIS A N 1
ATOM 1865 C CA . HIS A 1 230 ? -10.115 4.365 -24.480 1.00 54.41 230 HIS A CA 1
ATOM 1866 C C . HIS A 1 230 ? -11.450 4.489 -23.740 1.00 54.41 230 HIS A C 1
ATOM 1868 O O . HIS A 1 230 ? -12.377 3.727 -23.992 1.00 54.41 230 HIS A O 1
ATOM 1874 N N . GLN A 1 231 ? -11.610 5.527 -22.917 1.00 48.12 231 GLN A N 1
ATOM 1875 C CA . GLN A 1 231 ? -12.859 5.752 -22.191 1.00 48.12 231 GLN A CA 1
ATOM 1876 C C . GLN A 1 231 ? -14.033 6.127 -23.111 1.00 48.12 231 GLN A C 1
ATOM 1878 O O . GLN A 1 231 ? -15.176 5.791 -22.815 1.00 48.12 231 GLN A O 1
ATOM 1883 N N . LYS A 1 232 ? -13.774 6.793 -24.244 1.00 52.78 232 LYS A N 1
ATOM 1884 C CA . LYS A 1 232 ? -14.803 7.158 -25.229 1.00 52.78 232 LYS A CA 1
ATOM 1885 C C . LYS A 1 232 ? -15.231 5.943 -26.048 1.00 52.78 232 LYS A C 1
ATOM 1887 O O . LYS A 1 232 ? -16.421 5.782 -26.281 1.00 52.78 232 LYS A O 1
ATOM 1892 N N . ALA A 1 233 ? -14.291 5.067 -26.405 1.00 51.41 233 ALA A N 1
ATOM 1893 C CA . ALA A 1 233 ? -14.582 3.775 -27.022 1.00 51.41 233 ALA A CA 1
ATOM 1894 C C . ALA A 1 233 ? -15.386 2.871 -26.070 1.00 51.41 233 ALA A C 1
ATOM 1896 O O . ALA A 1 233 ? -16.421 2.341 -26.459 1.00 51.41 233 ALA A O 1
ATOM 1897 N N . VAL A 1 234 ? -14.988 2.781 -24.795 1.00 53.50 234 VAL A N 1
ATOM 1898 C CA . VAL A 1 234 ? -15.710 2.013 -23.764 1.00 53.50 234 VAL A CA 1
ATOM 1899 C C . VAL A 1 234 ? -17.113 2.576 -23.513 1.00 53.50 234 VAL A C 1
ATOM 1901 O O . VAL A 1 234 ? -18.076 1.816 -23.442 1.00 53.50 234 VAL A O 1
ATOM 1904 N N . ASN A 1 235 ? -17.273 3.900 -23.429 1.00 57.47 235 ASN A N 1
ATOM 1905 C CA . ASN A 1 235 ? -18.593 4.520 -23.280 1.00 57.47 235 ASN A CA 1
ATOM 1906 C C . ASN A 1 235 ? -19.461 4.310 -24.527 1.00 57.47 235 ASN A C 1
ATOM 1908 O O . ASN A 1 235 ? -20.646 4.022 -24.395 1.00 57.47 235 ASN A O 1
ATOM 1912 N N . ARG A 1 236 ? -18.869 4.367 -25.725 1.00 58.47 236 ARG A N 1
ATOM 1913 C CA . ARG A 1 236 ? -19.576 4.106 -26.981 1.00 58.47 236 ARG A CA 1
ATOM 1914 C C . ARG A 1 236 ? -20.062 2.659 -27.074 1.00 58.47 236 ARG A C 1
ATOM 1916 O O . ARG A 1 236 ? -21.196 2.433 -27.477 1.00 58.47 236 ARG A O 1
ATOM 1923 N N . LEU A 1 237 ? -19.250 1.692 -26.647 1.00 55.06 237 LEU A N 1
ATOM 1924 C CA . LEU A 1 237 ? -19.642 0.280 -26.562 1.00 55.06 237 LEU A CA 1
ATOM 1925 C C . LEU A 1 237 ? -20.776 0.066 -25.553 1.00 55.06 237 LEU A C 1
ATOM 1927 O O . LEU A 1 237 ? -21.736 -0.634 -25.855 1.00 55.06 237 LEU A O 1
ATOM 1931 N N . ARG A 1 238 ? -20.722 0.740 -24.398 1.00 61.66 238 ARG A N 1
ATOM 1932 C CA . ARG A 1 238 ? -21.801 0.708 -23.397 1.00 61.66 238 ARG A CA 1
ATOM 1933 C C . ARG A 1 238 ? -23.095 1.347 -23.898 1.00 61.66 238 ARG A C 1
ATOM 1935 O O . ARG A 1 238 ? -24.165 0.843 -23.583 1.00 61.66 238 ARG A O 1
ATOM 1942 N N . GLU A 1 239 ? -23.017 2.421 -24.682 1.00 65.56 239 GLU A N 1
ATOM 1943 C CA . GLU A 1 239 ? -24.182 3.004 -25.356 1.00 65.56 239 GLU A CA 1
ATOM 1944 C C . GLU A 1 239 ? -24.776 2.022 -26.368 1.00 65.56 239 GLU A C 1
ATOM 1946 O O . GLU A 1 239 ? -25.983 1.820 -26.378 1.00 65.56 239 GLU A O 1
ATOM 1951 N N . ILE A 1 240 ? -23.945 1.376 -27.189 1.00 55.75 240 ILE A N 1
ATOM 1952 C CA . ILE A 1 240 ? -24.393 0.379 -28.172 1.00 55.75 240 ILE A CA 1
ATOM 1953 C C . ILE A 1 240 ? -25.082 -0.807 -27.476 1.00 55.75 240 ILE A C 1
ATOM 1955 O O . ILE A 1 240 ? -26.148 -1.232 -27.922 1.00 55.75 240 ILE A O 1
ATOM 1959 N N . ASP A 1 241 ? -24.535 -1.291 -26.359 1.00 55.44 241 ASP A N 1
ATOM 1960 C CA . ASP A 1 241 ? -25.139 -2.363 -25.559 1.00 55.44 241 ASP A CA 1
ATOM 1961 C C . ASP A 1 241 ? -26.427 -1.919 -24.851 1.00 55.44 241 ASP A C 1
ATOM 1963 O O . ASP A 1 241 ? -27.411 -2.659 -24.854 1.00 55.44 241 ASP A O 1
ATOM 1967 N N . ALA A 1 242 ? -26.472 -0.700 -24.307 1.00 56.78 242 ALA A N 1
ATOM 1968 C CA . ALA A 1 242 ? -27.675 -0.141 -23.687 1.00 56.78 242 ALA A CA 1
ATOM 1969 C C . ALA A 1 242 ? -28.808 0.053 -24.709 1.00 56.78 242 ALA A C 1
ATOM 1971 O O . ALA A 1 242 ? -29.948 -0.322 -24.443 1.00 56.78 242 ALA A O 1
ATOM 1972 N N . TYR A 1 243 ? -28.487 0.542 -25.911 1.00 52.53 243 TYR A N 1
ATOM 1973 C CA . TYR A 1 243 ? -29.435 0.637 -27.024 1.00 52.53 243 TYR A CA 1
ATOM 1974 C C . TYR A 1 243 ? -29.876 -0.750 -27.519 1.00 52.53 243 TYR A C 1
ATOM 1976 O O . TYR A 1 243 ? -31.039 -0.936 -27.871 1.00 52.53 243 TYR A O 1
ATOM 1984 N N . SER A 1 244 ? -28.977 -1.740 -27.533 1.00 53.53 244 SER A N 1
ATOM 1985 C CA . SER A 1 244 ? -29.286 -3.135 -27.884 1.00 53.53 244 SER A CA 1
ATOM 1986 C C . SER A 1 244 ? -30.233 -3.789 -26.869 1.00 53.53 244 SER A C 1
ATOM 1988 O O . SER A 1 244 ? -31.144 -4.518 -27.262 1.00 53.53 244 SER A O 1
ATOM 1990 N N . GLU A 1 245 ? -30.084 -3.492 -25.575 1.00 51.50 245 GLU A N 1
ATOM 1991 C CA . GLU A 1 245 ? -30.994 -3.956 -24.519 1.00 51.50 245 GLU A CA 1
ATOM 1992 C C . GLU A 1 245 ? -32.345 -3.224 -24.506 1.00 51.50 245 GLU A C 1
ATOM 1994 O O . GLU A 1 245 ? -33.383 -3.876 -24.386 1.00 51.50 245 GLU A O 1
ATOM 1999 N N . GLU A 1 246 ? -32.387 -1.909 -24.741 1.00 50.06 246 GLU A N 1
ATOM 2000 C CA . GLU A 1 246 ? -33.655 -1.181 -24.926 1.00 50.06 246 GLU A CA 1
ATOM 2001 C C . GLU A 1 246 ? -34.431 -1.686 -26.155 1.00 50.06 246 GLU A C 1
ATOM 2003 O O . GLU A 1 246 ? -35.654 -1.835 -26.120 1.00 50.06 246 GLU A O 1
ATOM 2008 N N . LEU A 1 247 ? -33.727 -2.048 -27.231 1.00 43.28 247 LEU A N 1
ATOM 2009 C CA . LEU A 1 247 ? -34.324 -2.627 -28.437 1.00 43.28 247 LEU A CA 1
ATOM 2010 C C . LEU A 1 247 ? -34.778 -4.085 -28.254 1.00 43.28 247 LEU A C 1
ATOM 2012 O O . LEU A 1 247 ? -35.706 -4.529 -28.936 1.00 43.28 247 LEU A O 1
ATOM 2016 N N . LYS A 1 248 ? -34.202 -4.832 -27.303 1.00 45.03 248 LYS A N 1
ATOM 2017 C CA . LYS A 1 248 ? -34.673 -6.180 -26.934 1.00 45.03 248 LYS A CA 1
ATOM 2018 C C . LYS A 1 248 ? -36.036 -6.163 -26.226 1.00 45.03 248 LYS A C 1
ATOM 2020 O O . LYS A 1 248 ? -36.694 -7.204 -26.212 1.00 45.03 248 LYS A O 1
ATOM 2025 N N . ILE A 1 249 ? -36.506 -5.015 -25.723 1.00 48.78 249 ILE A N 1
ATOM 2026 C CA . ILE A 1 249 ? -37.855 -4.849 -25.143 1.00 48.78 249 ILE A CA 1
ATOM 2027 C C . ILE A 1 249 ? -38.942 -4.726 -26.236 1.00 48.78 249 ILE A C 1
ATOM 2029 O O . ILE A 1 249 ? -40.114 -5.019 -25.992 1.00 48.78 249 ILE A O 1
ATOM 2033 N N . HIS A 1 250 ? -38.579 -4.404 -27.481 1.00 49.66 250 HIS A N 1
ATOM 2034 C CA . HIS A 1 250 ? -39.482 -4.415 -28.642 1.00 49.66 250 HIS A CA 1
ATOM 2035 C C . HIS A 1 250 ? -38.959 -5.350 -29.741 1.00 49.66 250 HIS A C 1
ATOM 2037 O O . HIS A 1 250 ? -38.592 -4.951 -30.847 1.00 49.66 250 HIS A O 1
ATOM 2043 N N . ARG A 1 251 ? -38.931 -6.647 -29.420 1.00 45.50 251 ARG A N 1
ATOM 2044 C CA . ARG A 1 251 ? -38.562 -7.716 -30.355 1.00 45.50 251 ARG A CA 1
ATOM 2045 C C . ARG A 1 251 ? -39.606 -7.867 -31.462 1.00 45.50 251 ARG A C 1
ATOM 2047 O O . ARG A 1 251 ? -40.683 -8.406 -31.234 1.00 45.50 251 ARG A O 1
ATOM 2054 N N . GLY A 1 252 ? -39.240 -7.448 -32.669 1.00 47.06 252 GLY A N 1
ATOM 2055 C CA . GLY A 1 252 ? -39.962 -7.803 -33.887 1.00 47.06 252 GLY A CA 1
ATOM 2056 C C . GLY A 1 252 ? -39.257 -7.353 -35.159 1.00 47.06 252 GLY A C 1
ATOM 2057 O O . GLY A 1 252 ? -38.852 -8.197 -35.945 1.00 47.06 252 GLY A O 1
ATOM 2058 N N . ASP A 1 253 ? -39.077 -6.043 -35.360 1.00 54.22 253 ASP A N 1
ATOM 2059 C CA . ASP A 1 253 ? -38.755 -5.538 -36.711 1.00 54.22 253 ASP A CA 1
ATOM 2060 C C . ASP A 1 253 ? -37.957 -4.211 -36.747 1.00 54.22 253 ASP A C 1
ATOM 2062 O O . ASP A 1 253 ? -38.023 -3.427 -37.697 1.00 54.22 253 ASP A O 1
ATOM 2066 N N . ILE A 1 254 ? -37.191 -3.916 -35.688 1.00 47.50 254 ILE A N 1
ATOM 2067 C CA . ILE A 1 254 ? -36.670 -2.555 -35.458 1.00 47.50 254 ILE A CA 1
ATOM 2068 C C . ILE A 1 254 ? -35.243 -2.326 -35.988 1.00 47.50 254 ILE A C 1
ATOM 2070 O O . ILE A 1 254 ? -34.944 -1.222 -36.441 1.00 47.50 254 ILE A O 1
ATOM 2074 N N . ALA A 1 255 ? -34.370 -3.339 -36.062 1.00 46.59 255 ALA A N 1
ATOM 2075 C CA . ALA A 1 255 ? -32.996 -3.147 -36.558 1.00 46.59 255 ALA A CA 1
ATOM 2076 C C . ALA A 1 255 ? -32.962 -2.595 -38.001 1.00 46.59 255 ALA A C 1
ATOM 2078 O O . ALA A 1 255 ? -32.209 -1.674 -38.316 1.00 46.59 255 ALA A O 1
ATOM 2079 N N . ALA A 1 256 ? -33.861 -3.073 -38.866 1.00 49.84 256 ALA A N 1
ATOM 2080 C CA . ALA A 1 256 ? -33.993 -2.571 -40.230 1.00 49.84 256 ALA A CA 1
ATOM 2081 C C . ALA A 1 256 ? -34.695 -1.198 -40.312 1.00 49.84 256 ALA A C 1
ATOM 2083 O O . ALA A 1 256 ? -34.495 -0.466 -41.283 1.00 49.84 256 ALA A O 1
ATOM 2084 N N . GLN A 1 257 ? -35.533 -0.826 -39.337 1.00 48.34 257 GLN A N 1
ATOM 2085 C CA . GLN A 1 257 ? -36.146 0.509 -39.276 1.00 48.34 257 GLN A CA 1
ATOM 2086 C C . GLN A 1 257 ? -35.156 1.569 -38.788 1.00 48.34 257 GLN A C 1
ATOM 2088 O O . GLN A 1 257 ? -35.094 2.642 -39.385 1.00 48.34 257 GLN A O 1
ATOM 2093 N N . VAL A 1 258 ? -34.328 1.258 -37.787 1.00 47.88 258 VAL A N 1
ATOM 2094 C CA . VAL A 1 258 ? -33.318 2.181 -37.239 1.00 47.88 258 VAL A CA 1
ATOM 2095 C C . VAL A 1 258 ? -32.239 2.493 -38.272 1.00 47.88 258 VAL A C 1
ATOM 2097 O O . VAL A 1 258 ? -31.941 3.664 -38.505 1.00 47.88 258 VAL A O 1
ATOM 2100 N N . VAL A 1 259 ? -31.737 1.482 -38.990 1.00 52.34 259 VAL A N 1
ATOM 2101 C CA . VAL A 1 259 ? -30.764 1.689 -40.078 1.00 52.34 259 VAL A CA 1
ATOM 2102 C C . VAL A 1 259 ? -31.354 2.559 -41.199 1.00 52.34 259 VAL A C 1
ATOM 2104 O O . VAL A 1 259 ? -30.689 3.468 -41.699 1.00 52.34 259 VAL A O 1
ATOM 2107 N N . ARG A 1 260 ? -32.634 2.365 -41.553 1.00 58.31 260 ARG A N 1
ATOM 2108 C CA . ARG A 1 260 ? -33.327 3.197 -42.554 1.00 58.31 260 ARG A CA 1
ATOM 2109 C C . ARG A 1 260 ? -33.562 4.635 -42.077 1.00 58.31 260 ARG A C 1
ATOM 2111 O O . ARG A 1 260 ? -33.434 5.562 -42.876 1.00 58.31 260 ARG A O 1
ATOM 2118 N N . MET A 1 261 ? -33.859 4.839 -40.794 1.00 54.06 261 MET A N 1
ATOM 2119 C CA . MET A 1 261 ? -34.045 6.173 -40.210 1.00 54.06 261 MET A CA 1
ATOM 2120 C C . MET A 1 261 ? -32.726 6.953 -40.125 1.00 54.06 261 MET A C 1
ATOM 2122 O O . MET A 1 261 ? -32.685 8.130 -40.485 1.00 54.06 261 MET A O 1
ATOM 2126 N N . MET A 1 262 ? -31.637 6.288 -39.731 1.00 49.25 262 MET A N 1
ATOM 2127 C CA . MET A 1 262 ? -30.307 6.897 -39.646 1.00 49.25 262 MET A CA 1
ATOM 2128 C C . MET A 1 262 ? -29.753 7.267 -41.026 1.00 49.25 262 MET A C 1
ATOM 2130 O O . MET A 1 262 ? -29.263 8.380 -41.211 1.00 49.25 262 MET A O 1
ATOM 2134 N N . ALA A 1 263 ? -29.928 6.404 -42.032 1.00 59.09 263 ALA A N 1
ATOM 2135 C CA . ALA A 1 263 ? -29.537 6.712 -43.409 1.00 59.09 263 ALA A CA 1
ATOM 2136 C C . ALA A 1 263 ? -30.306 7.919 -43.990 1.00 59.09 263 ALA A C 1
ATOM 2138 O O . ALA A 1 263 ? -29.744 8.712 -44.751 1.00 59.09 263 ALA A O 1
ATOM 2139 N N . LYS A 1 264 ? -31.581 8.095 -43.611 1.00 62.66 264 LYS A N 1
ATOM 2140 C CA . LYS A 1 264 ? -32.400 9.243 -44.029 1.00 62.66 264 LYS A CA 1
ATOM 2141 C C . LYS A 1 264 ? -31.923 10.552 -43.387 1.00 62.66 264 LYS A C 1
ATOM 2143 O O . LYS A 1 264 ? -31.718 11.530 -44.103 1.00 62.66 264 LYS A O 1
ATOM 2148 N N . GLN A 1 265 ? -31.648 10.551 -42.080 1.00 59.25 265 GLN A N 1
ATOM 2149 C CA . GLN A 1 265 ? -31.131 11.730 -41.371 1.00 59.25 265 GLN A CA 1
ATOM 2150 C C . GLN A 1 265 ? -29.738 12.158 -41.857 1.00 59.25 265 GLN A C 1
ATOM 2152 O O . GLN A 1 265 ? -29.445 13.351 -41.919 1.00 59.25 265 GLN A O 1
ATOM 2157 N N . MET A 1 266 ? -28.879 11.209 -42.244 1.00 56.16 266 MET A N 1
ATOM 2158 C CA . MET A 1 266 ? -27.558 11.530 -42.796 1.00 56.16 266 MET A CA 1
ATOM 2159 C C . MET A 1 266 ? -27.646 12.162 -44.193 1.00 56.16 266 MET A C 1
ATOM 2161 O O . MET A 1 266 ? -26.926 13.120 -44.475 1.00 56.16 266 MET A O 1
ATOM 2165 N N . LYS A 1 267 ? -28.575 11.706 -45.048 1.00 65.31 267 LYS A N 1
ATOM 2166 C CA . LYS A 1 267 ? -28.834 12.338 -46.357 1.00 65.31 267 LYS A CA 1
ATOM 2167 C C . LYS A 1 267 ? -29.410 13.748 -46.229 1.00 65.31 267 LYS A C 1
ATOM 2169 O O . LYS A 1 267 ? -29.024 14.634 -46.992 1.00 65.31 267 LYS A O 1
ATOM 2174 N N . GLU A 1 268 ? -30.296 13.974 -45.263 1.00 62.41 268 GLU A N 1
ATOM 2175 C CA . GLU A 1 268 ? -30.877 15.297 -44.997 1.00 62.41 268 GLU A CA 1
ATOM 2176 C C . GLU A 1 268 ? -29.820 16.284 -44.471 1.00 62.41 268 GLU A C 1
ATOM 2178 O O . GLU A 1 268 ? -29.766 17.420 -44.941 1.00 62.41 268 GLU A O 1
ATOM 2183 N N . LYS A 1 269 ? -28.907 15.836 -43.597 1.00 58.97 269 LYS A N 1
ATOM 2184 C CA . LYS A 1 269 ? -27.776 16.649 -43.110 1.00 58.97 269 LYS A CA 1
ATOM 2185 C C . LYS A 1 269 ? -26.747 16.969 -44.197 1.00 58.97 269 LYS A C 1
ATOM 2187 O O . LYS A 1 269 ? -26.283 18.101 -44.275 1.00 58.97 269 LYS A O 1
ATOM 2192 N N . SER A 1 270 ? -26.437 16.013 -45.073 1.00 56.16 270 SER A N 1
ATOM 2193 C CA . SER A 1 270 ? -25.529 16.245 -46.206 1.00 56.16 270 SER A CA 1
ATOM 2194 C C . SER A 1 270 ? -26.130 17.214 -47.238 1.00 56.16 270 SER A C 1
ATOM 2196 O O . SER A 1 270 ? -25.425 18.062 -47.777 1.00 56.16 270 SER A O 1
ATOM 2198 N N . SER A 1 271 ? -27.453 17.181 -47.435 1.00 63.56 271 SER A N 1
ATOM 2199 C CA . SER A 1 271 ? -28.162 18.113 -48.331 1.00 63.56 271 SER A CA 1
ATOM 2200 C C . SER A 1 271 ? -28.277 19.539 -47.767 1.00 63.56 271 SER A C 1
ATOM 2202 O O . SER A 1 271 ? -28.467 20.484 -48.529 1.00 63.56 271 SER A O 1
ATOM 2204 N N . GLN A 1 272 ? -28.162 19.710 -46.445 1.00 59.94 272 GLN A N 1
ATOM 2205 C CA . GLN A 1 272 ? -28.129 21.017 -45.772 1.00 59.94 272 GLN A CA 1
ATOM 2206 C C . GLN A 1 272 ? -26.728 21.649 -45.745 1.00 59.94 272 GLN A C 1
ATOM 2208 O O . GLN A 1 272 ? -26.621 22.841 -45.495 1.00 59.94 272 GLN A O 1
ATOM 2213 N N . GLN A 1 273 ? -25.667 20.883 -46.025 1.00 55.84 273 GLN A N 1
ATOM 2214 C CA . GLN A 1 273 ? -24.283 21.378 -46.096 1.00 55.84 273 GLN A CA 1
ATOM 2215 C C . GLN A 1 273 ? -23.849 21.815 -47.506 1.00 55.84 273 GLN A C 1
ATOM 2217 O O . GLN A 1 273 ? -22.736 22.308 -47.683 1.00 55.84 273 GLN A O 1
ATOM 2222 N N . HIS A 1 274 ? -24.697 21.615 -48.518 1.00 53.38 274 HIS A N 1
ATOM 2223 C CA . HIS A 1 274 ? -24.433 21.996 -49.914 1.00 53.38 274 HIS A CA 1
ATOM 2224 C C . HIS A 1 274 ? -25.467 22.987 -50.480 1.00 53.38 274 HIS A C 1
ATOM 2226 O O . HIS A 1 274 ? -25.563 23.159 -51.695 1.00 53.38 274 HIS A O 1
ATOM 2232 N N . LYS A 1 275 ? -26.228 23.644 -49.602 1.00 46.22 275 LYS A N 1
ATOM 2233 C CA . LYS A 1 275 ? -26.970 24.879 -49.882 1.00 46.22 275 LYS A CA 1
ATOM 2234 C C . LYS A 1 275 ? -26.310 26.023 -49.132 1.00 46.22 275 LYS A C 1
ATOM 2236 O O . LYS A 1 275 ? -26.334 27.141 -49.681 1.00 46.22 275 LYS A O 1
#

Sequence (275 aa):
MTEPEIQIKWSPRVSREKILELYIKVASGNNDEELIDEVASAFYNRCSDLIRIAERRFACPECHEEFRHPHQPSTDLLCNKCGWHVDWKTFYSTIKGKQLLVNVDLTDVTRKFVNDLPECRTPQAKMILIDAIIHACHAWVQNGVTYYGRPLAVNFIEGNMNQVVAFLENLPNGPDTLPEMTEQLMDWRKKVLSLFTDSDVEMDKVRFMTESMSPELRAEITDLLKDKFHQKAVNRLREIDAYSEELKIHRGDIAAQVVRMMAKQMKEKSSQQHK

pLDDT: mean 71.11, std 18.05, range [35.94, 97.44]

Foldseek 3Di:
DPDPPLADDAQAAAELVLLLVCLLCVLVVRLPVVSLVVLLVSLLSLLVLLCCVVQQWDADSVPRDTDHDDPDPWDWDADPPPGDTDTPVVVVVSVPPRLSDDPDDSDVLSVCSNVCVVVDPDSVSSVLSSVVVLVQQQVQADPNDGVDPAGNQVSHYDDDRVVSNVSSVCSLPPPPDDVSSSVSSVVVSVVSVVVVDPVCVVVVVVVVVLVPDDPVVNVVLVVCVVVVVVVVSVVVVVVVVVVVVVVVVVPDDPVVVVVVVVVVVVVVVVVVVVD

Radius of gyration: 25.44 Å; chains: 1; bounding box: 61×42×87 Å